Protein AF-A0A8T7EQF8-F1 (afdb_monomer)

Sequence (207 aa):
MRRWLFAAMVLCMVEAAFAADFDSPIVSARFEASTYAPLTGEPFTLTLKVELTPDTSLVEWPQIADPWGPFEVRSIEPVEQVGNSVSQSFVVVLWRPEDAVTPPTYLGYGAGGGDIRRVPVTEAYFSVPTVLEAGAEDPIPAVGFPGAIWPWPGLVLVAGICVVVLMVVVPKLRPEAELTTPPIRWMRWRARSDVSAVTTHVLYRAR

Nearest PDB structures (foldseek):
  6w5d-assembly1_H  TM=4.411E-01  e=2.441E-01  Homo sapiens
  4jpi-assembly2_A  TM=4.035E-01  e=2.576E-01  Homo sapiens
  4grw-assembly1_B  TM=3.877E-01  e=7.580E-01  Homo sapiens
  6cw3-assembly1_A  TM=3.527E-01  e=8.912E-01  Homo sapiens
  6did-assembly1_D  TM=3.891E-01  e=1.529E+00  Oryctolagus cuniculus

Radius of gyration: 40.36 Å; Cα contacts (8 Å, |Δi|>4): 248; chains: 1; bounding box: 76×105×77 Å

Secondary structure (DSSP, 8-state):
-HHHHHHHHHHHHHHHHHHTTS-S---EEEEEES-SSPPTT-EEEEEEEEEPPTT-EEEE-----SSBTTEEEEEEPPPEEETTEEEEEEEEEE-S-SEEEPPP-EEEEE-SSS-EEEEEPBP-EEE------TT---------------SHHHHHHHHHHHHHHHHHHHHHT-------PPP--------------------PPP-

Foldseek 3Di:
DVVVVVVVVVVVVVVVVVVPPPPDFPWAWEKDWPDQAAAAFGKTKIKIKTAGDPQKDFDDDWDQDPPQFQKGWPDKADWDDDPRMIMIMTIIGGNDQDWDKGPWTWTWMDRPPPDTDIDTHDIRIHGHDDDDDPPPPPPPPPPPPVPPPPPPVVVVVVVVVVVVCCVVVVVVPDDDDDDPDDDDDDDDDDDDDDDDDDDDDDDDDDD

Mean predicted aligned error: 20.22 Å

Structure (mmCIF, N/CA/C/O backbone):
data_AF-A0A8T7EQF8-F1
#
_entry.id   AF-A0A8T7EQF8-F1
#
loop_
_atom_site.group_PDB
_atom_site.id
_atom_site.type_symbol
_atom_site.label_atom_id
_atom_site.label_alt_id
_atom_site.label_comp_id
_atom_site.label_asym_id
_atom_site.label_entity_id
_atom_site.label_seq_id
_atom_site.pdbx_PDB_ins_code
_atom_site.Cartn_x
_atom_site.Cartn_y
_atom_site.Cartn_z
_atom_site.occupancy
_atom_site.B_iso_or_equiv
_atom_site.auth_seq_id
_atom_site.auth_comp_id
_atom_site.auth_asym_id
_atom_site.auth_atom_id
_atom_site.pdbx_PDB_model_num
ATOM 1 N N . MET A 1 1 ? 18.787 -49.420 -23.064 1.00 52.38 1 MET A N 1
ATOM 2 C CA . MET A 1 1 ? 19.247 -48.069 -23.470 1.00 52.38 1 MET A CA 1
ATOM 3 C C . MET A 1 1 ? 18.119 -47.036 -23.617 1.00 52.38 1 MET A C 1
ATOM 5 O O . MET A 1 1 ? 18.318 -45.908 -23.202 1.00 52.38 1 MET A O 1
ATOM 9 N N . ARG A 1 2 ? 16.909 -47.389 -24.088 1.00 50.19 2 ARG A N 1
ATOM 10 C CA . ARG A 1 2 ? 15.800 -46.433 -24.344 1.00 50.19 2 ARG A CA 1
ATOM 11 C C . ARG A 1 2 ? 15.155 -45.758 -23.113 1.00 50.19 2 ARG A C 1
ATOM 13 O O . ARG A 1 2 ? 14.462 -44.767 -23.271 1.00 50.19 2 ARG A O 1
ATOM 20 N N . ARG A 1 3 ? 15.376 -46.276 -21.897 1.00 49.16 3 ARG A N 1
ATOM 21 C CA . ARG A 1 3 ? 14.792 -45.737 -20.647 1.00 49.16 3 ARG A CA 1
ATOM 22 C C . ARG A 1 3 ? 15.533 -44.515 -20.083 1.00 49.16 3 ARG A C 1
ATOM 24 O O . ARG A 1 3 ? 14.919 -43.712 -19.400 1.00 49.16 3 ARG A O 1
ATOM 31 N N . TRP A 1 4 ? 16.813 -44.349 -20.414 1.00 53.03 4 TRP A N 1
ATOM 32 C CA . TRP A 1 4 ? 17.632 -43.236 -19.915 1.00 53.03 4 TRP A CA 1
ATOM 33 C C . TRP A 1 4 ? 17.449 -41.946 -20.726 1.00 53.03 4 TRP A C 1
ATOM 35 O O . TRP A 1 4 ? 17.547 -40.858 -20.176 1.00 53.03 4 TRP A O 1
ATOM 45 N N . LEU A 1 5 ? 17.086 -42.064 -22.009 1.00 56.84 5 LEU A N 1
ATOM 46 C CA . LEU A 1 5 ? 16.796 -40.913 -22.873 1.00 56.84 5 LEU A CA 1
ATOM 47 C C . LEU A 1 5 ? 15.506 -40.181 -22.471 1.00 56.84 5 LEU A C 1
ATOM 49 O O . LEU A 1 5 ? 15.463 -38.958 -22.514 1.00 56.84 5 LEU A O 1
ATOM 53 N N . PHE A 1 6 ? 14.480 -40.908 -22.013 1.00 55.19 6 PHE A N 1
ATOM 54 C CA . PHE A 1 6 ? 13.247 -40.286 -21.516 1.00 55.19 6 PHE A CA 1
ATOM 55 C C . PHE A 1 6 ? 13.464 -39.537 -20.197 1.00 55.19 6 PHE A C 1
ATOM 57 O O . PHE A 1 6 ? 12.915 -38.456 -20.022 1.00 55.19 6 PHE A O 1
ATOM 64 N N . ALA A 1 7 ? 14.297 -40.071 -19.298 1.00 57.72 7 ALA A N 1
ATOM 65 C CA . ALA A 1 7 ? 14.625 -39.395 -18.044 1.00 57.72 7 ALA A CA 1
ATOM 66 C C . ALA A 1 7 ? 15.385 -38.079 -18.288 1.00 57.72 7 ALA A C 1
ATOM 68 O O . ALA A 1 7 ? 15.055 -37.067 -17.680 1.00 57.72 7 ALA A O 1
ATOM 69 N N . ALA A 1 8 ? 16.337 -38.070 -19.228 1.00 59.62 8 ALA A N 1
ATOM 70 C CA . ALA A 1 8 ? 17.070 -36.860 -19.601 1.00 59.62 8 ALA A CA 1
ATOM 71 C C . ALA A 1 8 ? 16.168 -35.805 -20.268 1.00 59.62 8 ALA A C 1
ATOM 73 O O . ALA A 1 8 ? 16.283 -34.622 -19.968 1.00 59.62 8 ALA A O 1
ATOM 74 N N . MET A 1 9 ? 15.232 -36.222 -21.127 1.00 59.09 9 MET A N 1
ATOM 75 C CA . MET A 1 9 ? 14.311 -35.303 -21.807 1.00 59.09 9 MET A CA 1
ATOM 76 C C . MET A 1 9 ? 13.300 -34.660 -20.845 1.00 59.09 9 MET A C 1
ATOM 78 O O . MET A 1 9 ? 13.039 -33.464 -20.947 1.00 59.09 9 MET A O 1
ATOM 82 N N . VAL A 1 10 ? 12.767 -35.424 -19.885 1.00 59.34 10 VAL A N 1
ATOM 83 C CA . VAL A 1 10 ? 11.859 -34.886 -18.857 1.00 59.34 10 VAL A CA 1
ATOM 84 C C . VAL A 1 10 ? 12.601 -33.931 -17.920 1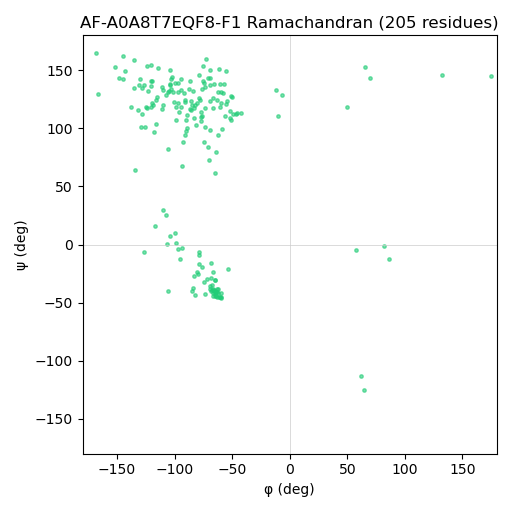.00 59.34 10 VAL A C 1
ATOM 86 O O . VAL A 1 10 ? 12.065 -32.880 -17.587 1.00 59.34 10 VAL A O 1
ATOM 89 N N . LEU A 1 11 ? 13.850 -34.239 -17.556 1.00 52.88 11 LEU A N 1
ATOM 90 C CA . LEU A 1 11 ? 14.671 -33.356 -16.723 1.00 52.88 11 LEU A CA 1
ATOM 91 C C . LEU A 1 11 ? 14.969 -32.015 -17.416 1.00 52.88 11 LEU A C 1
ATOM 93 O O . LEU A 1 11 ? 14.848 -30.964 -16.795 1.00 52.88 11 LEU A O 1
ATOM 97 N N . CYS A 1 12 ? 15.258 -32.045 -18.719 1.00 52.44 12 CYS A N 1
ATOM 98 C CA . CYS A 1 12 ? 15.518 -30.841 -19.513 1.00 52.44 12 CYS A CA 1
ATOM 99 C C . CYS A 1 12 ? 14.263 -29.959 -19.667 1.00 52.44 12 CYS A C 1
ATOM 101 O O . CYS A 1 12 ? 14.346 -28.734 -19.649 1.00 52.44 12 CYS A O 1
ATOM 103 N N . MET A 1 13 ? 13.078 -30.573 -19.770 1.00 49.19 13 MET A N 1
ATOM 104 C CA . MET A 1 13 ? 11.811 -29.841 -19.861 1.00 49.19 13 MET A CA 1
ATOM 105 C C . MET A 1 13 ? 11.414 -29.191 -18.524 1.00 49.19 13 MET A C 1
ATOM 107 O O . MET A 1 13 ? 10.792 -28.132 -18.522 1.00 49.19 13 MET A O 1
ATOM 111 N N . VAL A 1 14 ? 11.806 -29.792 -17.394 1.00 53.31 14 VAL A N 1
ATOM 112 C CA . VAL A 1 14 ? 11.597 -29.217 -16.057 1.00 53.31 14 VAL A CA 1
ATOM 113 C C . VAL A 1 14 ? 12.546 -28.038 -15.808 1.00 53.31 14 VAL A C 1
ATOM 115 O O . VAL A 1 14 ? 12.083 -27.003 -15.341 1.00 53.31 14 VAL A O 1
ATOM 118 N N . GLU A 1 15 ? 13.828 -28.121 -16.185 1.00 46.16 15 GLU A N 1
ATOM 119 C CA . GLU A 1 15 ? 14.752 -26.973 -16.084 1.00 46.16 15 GLU A CA 1
ATOM 120 C C . GLU A 1 15 ? 14.318 -25.780 -16.950 1.00 46.16 15 GLU A C 1
ATOM 122 O O . GLU A 1 15 ? 14.391 -24.637 -16.499 1.00 46.16 15 GLU A O 1
ATOM 127 N N . ALA A 1 16 ? 13.793 -26.024 -18.155 1.00 50.91 16 ALA A N 1
ATOM 128 C CA . ALA A 1 16 ? 13.294 -24.954 -19.021 1.00 50.91 16 ALA A CA 1
ATOM 129 C C . ALA A 1 16 ? 12.077 -24.214 -18.429 1.00 50.91 16 ALA A C 1
ATOM 131 O O . ALA A 1 16 ? 11.916 -23.019 -18.669 1.00 50.91 16 ALA A O 1
ATOM 132 N N . ALA A 1 17 ? 11.242 -24.894 -17.634 1.00 51.19 17 ALA A N 1
ATOM 133 C CA . ALA A 1 17 ? 10.115 -24.264 -16.945 1.00 51.19 17 ALA A CA 1
ATOM 134 C C . ALA A 1 17 ? 10.562 -23.402 -15.750 1.00 51.19 17 ALA A C 1
ATOM 136 O O . ALA A 1 17 ? 9.942 -22.379 -15.482 1.00 51.19 17 ALA A O 1
ATOM 137 N N . PHE A 1 18 ? 11.652 -23.772 -15.067 1.00 49.53 18 PHE A N 1
ATOM 138 C CA . PHE A 1 18 ? 12.219 -22.970 -13.975 1.00 49.53 18 PHE A CA 1
ATOM 139 C C . PHE A 1 18 ? 13.067 -21.787 -14.467 1.00 49.53 18 PHE A C 1
ATOM 141 O O . PHE A 1 18 ? 13.183 -20.793 -13.758 1.00 49.53 18 PHE A O 1
ATOM 148 N N . ALA A 1 19 ? 13.640 -21.854 -15.672 1.00 48.09 19 ALA A N 1
ATOM 149 C CA . ALA A 1 19 ? 14.437 -20.761 -16.236 1.00 48.09 19 ALA A CA 1
ATOM 150 C C . ALA A 1 19 ? 13.597 -19.612 -16.830 1.00 48.09 19 ALA A C 1
ATOM 152 O O . ALA A 1 19 ? 14.122 -18.522 -17.040 1.00 48.09 19 ALA A O 1
ATOM 153 N N . ALA A 1 20 ? 12.306 -19.834 -17.102 1.00 47.06 20 ALA A N 1
ATOM 154 C CA . ALA A 1 20 ? 11.455 -18.862 -17.790 1.00 47.06 20 ALA A CA 1
ATOM 155 C C . ALA A 1 20 ? 10.933 -17.711 -16.903 1.00 47.06 20 ALA A C 1
ATOM 157 O O . ALA A 1 20 ? 10.333 -16.783 -17.437 1.00 47.06 20 ALA A O 1
ATOM 158 N N . ASP A 1 21 ? 11.160 -17.745 -15.585 1.00 45.22 21 ASP A N 1
ATOM 159 C CA . ASP A 1 21 ? 10.548 -16.790 -14.641 1.00 45.22 21 ASP A CA 1
ATOM 160 C C . ASP A 1 21 ? 11.527 -15.734 -14.079 1.00 45.22 21 ASP A C 1
ATOM 162 O O . ASP A 1 21 ? 11.143 -14.868 -13.298 1.00 45.22 21 ASP A O 1
ATOM 166 N N . PHE A 1 22 ? 12.804 -15.762 -14.483 1.00 42.38 22 PHE A N 1
ATOM 167 C CA . PHE A 1 22 ? 13.846 -14.884 -13.920 1.00 42.38 22 PHE A CA 1
ATOM 168 C C . PHE A 1 22 ? 14.177 -13.632 -14.750 1.00 42.38 22 PHE A C 1
ATOM 170 O O . PHE A 1 22 ? 15.030 -12.854 -14.334 1.00 42.38 22 PHE A O 1
ATOM 177 N N . ASP A 1 23 ? 13.508 -13.403 -15.885 1.00 45.12 23 ASP A N 1
ATOM 178 C CA . ASP A 1 23 ? 13.795 -12.270 -16.791 1.00 45.12 23 ASP A CA 1
ATOM 179 C C . ASP A 1 23 ? 12.716 -11.167 -16.752 1.00 45.12 23 ASP A C 1
ATOM 181 O O . ASP A 1 23 ? 12.484 -10.411 -17.706 1.00 45.12 23 ASP A O 1
ATOM 185 N N . SER A 1 24 ? 12.006 -11.081 -15.626 1.00 51.62 24 SER A N 1
ATOM 186 C CA . SER A 1 24 ? 11.190 -9.911 -15.317 1.00 51.62 24 SER A CA 1
ATOM 187 C C . SER A 1 24 ? 12.090 -8.879 -14.638 1.00 51.62 24 SER A C 1
ATOM 189 O O . SER A 1 24 ? 12.584 -9.162 -13.545 1.00 51.62 24 SER A O 1
ATOM 191 N N . PRO A 1 25 ? 12.328 -7.694 -15.237 1.00 55.34 25 PRO A N 1
ATOM 192 C CA . PRO A 1 25 ? 13.019 -6.621 -14.532 1.00 55.34 25 PRO A CA 1
ATOM 193 C C . PRO A 1 25 ? 12.261 -6.369 -13.229 1.00 55.34 25 PRO A C 1
ATOM 195 O O . PRO A 1 25 ? 11.043 -6.173 -13.235 1.00 55.34 25 PRO A O 1
ATOM 198 N N . ILE A 1 26 ? 12.975 -6.470 -12.108 1.00 55.69 26 ILE A N 1
ATOM 199 C CA . ILE A 1 26 ? 12.415 -6.363 -10.763 1.00 55.69 26 ILE A CA 1
ATOM 200 C C . ILE A 1 26 ? 12.042 -4.891 -10.558 1.00 55.69 26 ILE A C 1
ATOM 202 O O . ILE A 1 26 ? 12.821 -4.092 -10.049 1.00 55.69 26 ILE A O 1
ATOM 206 N N . VAL A 1 27 ? 10.860 -4.512 -11.038 1.00 70.12 27 VAL A N 1
ATOM 207 C CA . VAL A 1 27 ? 10.207 -3.248 -10.709 1.00 70.12 27 VAL A CA 1
ATOM 208 C C . VAL A 1 27 ? 9.350 -3.539 -9.487 1.00 70.12 27 VAL A C 1
ATOM 210 O O . VAL A 1 27 ? 8.268 -4.113 -9.607 1.00 70.12 27 VAL A O 1
ATOM 213 N N . SER A 1 28 ? 9.848 -3.218 -8.293 1.00 77.38 28 SER A N 1
ATOM 214 C CA . SER A 1 28 ? 9.059 -3.397 -7.074 1.00 77.38 28 SER A CA 1
ATOM 215 C C . SER A 1 28 ? 8.204 -2.159 -6.842 1.00 77.38 28 SER A C 1
ATOM 217 O O . SER A 1 28 ? 8.732 -1.068 -6.622 1.00 77.38 28 SER A O 1
ATOM 219 N N . ALA A 1 29 ? 6.887 -2.338 -6.874 1.00 84.19 29 ALA A N 1
ATOM 220 C CA . ALA A 1 29 ? 5.920 -1.302 -6.552 1.00 84.19 29 ALA A CA 1
ATOM 221 C C . ALA A 1 29 ? 5.109 -1.702 -5.320 1.00 84.19 29 ALA A C 1
ATOM 223 O O . ALA A 1 29 ? 4.490 -2.774 -5.283 1.00 84.19 29 ALA A O 1
ATOM 224 N N . ARG A 1 30 ? 5.107 -0.837 -4.307 1.00 85.00 30 ARG A N 1
ATOM 225 C CA . ARG A 1 30 ? 4.393 -1.068 -3.048 1.00 85.00 30 ARG A CA 1
ATOM 226 C C . ARG A 1 30 ? 3.794 0.218 -2.507 1.00 85.00 30 ARG A C 1
ATOM 228 O O . ARG A 1 30 ? 4.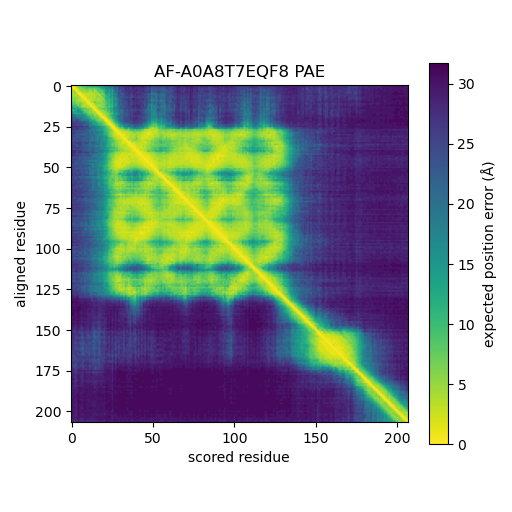363 1.296 -2.674 1.00 85.00 30 ARG A O 1
ATOM 235 N N . PHE A 1 31 ? 2.675 0.079 -1.811 1.00 85.81 31 PHE A N 1
ATOM 236 C CA . PHE A 1 31 ? 2.122 1.147 -0.996 1.00 85.81 31 PHE A CA 1
ATOM 237 C C . PHE A 1 31 ? 2.734 1.108 0.407 1.00 85.81 31 PHE A C 1
ATOM 239 O O . PHE A 1 31 ? 2.834 0.052 1.028 1.00 85.81 31 PHE A O 1
ATOM 246 N N . GLU A 1 32 ? 3.148 2.265 0.902 1.00 86.38 32 GLU A N 1
ATOM 247 C CA . GLU A 1 32 ? 3.644 2.474 2.257 1.00 86.38 32 GLU A CA 1
ATOM 248 C C . GLU A 1 32 ? 2.741 3.494 2.936 1.00 86.38 32 GLU A C 1
ATOM 250 O O . GLU A 1 32 ? 2.573 4.599 2.434 1.00 86.38 32 GLU A O 1
ATOM 255 N N . ALA A 1 33 ? 2.131 3.130 4.057 1.00 88.00 33 ALA A N 1
ATOM 256 C CA . ALA A 1 33 ? 1.248 4.030 4.784 1.00 88.00 33 ALA A CA 1
ATOM 257 C C . ALA A 1 33 ? 1.919 4.590 6.038 1.00 88.00 33 ALA A C 1
ATOM 259 O O . ALA A 1 33 ? 2.728 3.912 6.674 1.00 88.00 33 ALA A O 1
ATOM 260 N N . SER A 1 34 ? 1.530 5.802 6.436 1.00 84.94 34 SER A N 1
ATOM 261 C CA . SER A 1 34 ? 1.928 6.383 7.722 1.00 84.94 34 SER A CA 1
ATOM 262 C C . SER A 1 34 ? 1.360 5.595 8.906 1.00 84.94 34 SER A C 1
ATOM 264 O O . SER A 1 34 ? 1.988 5.530 9.959 1.00 84.94 34 SER A O 1
ATOM 266 N N . THR A 1 35 ? 0.187 4.976 8.734 1.00 83.06 35 THR A N 1
ATOM 267 C CA . THR A 1 35 ? -0.408 4.029 9.683 1.00 83.06 35 THR A CA 1
ATOM 268 C C . THR A 1 35 ? -1.227 2.968 8.943 1.00 83.06 35 THR A C 1
ATOM 270 O O . THR A 1 35 ? -1.889 3.275 7.955 1.00 83.06 35 THR A O 1
ATOM 273 N N . TYR A 1 36 ? -1.197 1.724 9.427 1.00 83.75 36 TYR A N 1
ATOM 274 C CA . TYR A 1 36 ? -2.005 0.610 8.898 1.00 83.75 36 TYR A CA 1
ATOM 275 C C . TYR A 1 36 ? -3.298 0.381 9.701 1.00 83.75 36 TYR A C 1
ATOM 277 O O . TYR A 1 36 ? -4.119 -0.458 9.334 1.00 83.75 36 TYR A O 1
ATOM 285 N N . ALA A 1 37 ? -3.486 1.133 10.790 1.00 84.88 37 ALA A N 1
ATOM 286 C CA . ALA A 1 37 ? -4.679 1.089 11.630 1.00 84.88 37 ALA A CA 1
ATOM 287 C C . ALA A 1 37 ? -5.178 2.510 11.961 1.00 84.88 37 ALA A C 1
ATOM 289 O O . ALA A 1 37 ? -5.106 2.927 13.119 1.00 84.88 37 ALA A O 1
ATOM 290 N N . PRO A 1 38 ? -5.604 3.296 10.952 1.00 85.12 38 PRO A N 1
ATOM 291 C CA . PRO A 1 38 ? -6.147 4.632 11.181 1.00 85.12 38 PRO A CA 1
ATOM 292 C C . PRO A 1 38 ? -7.502 4.547 11.888 1.00 85.12 38 PRO A C 1
ATOM 294 O O . PRO A 1 38 ? -8.249 3.586 11.686 1.00 85.12 38 PRO A O 1
ATOM 297 N N . LEU A 1 39 ? -7.850 5.556 12.687 1.00 85.00 39 LEU A N 1
ATOM 298 C CA . LEU A 1 39 ? -9.197 5.656 13.244 1.00 85.00 39 LEU A CA 1
ATOM 299 C C . LEU A 1 39 ? -10.209 6.059 12.162 1.00 85.00 39 LEU A C 1
ATOM 301 O O . LEU A 1 39 ? -9.871 6.634 11.126 1.00 85.00 39 LEU A O 1
ATOM 305 N N . THR A 1 40 ? -11.488 5.778 12.410 1.00 86.06 40 THR A N 1
ATOM 306 C CA . THR A 1 40 ? -12.562 6.188 11.497 1.00 86.06 40 THR A CA 1
ATOM 307 C C . THR A 1 40 ? -12.589 7.713 11.341 1.00 86.06 40 THR A C 1
ATOM 309 O O . THR A 1 40 ? -12.752 8.438 12.321 1.00 86.06 40 THR A O 1
ATOM 312 N N . GLY A 1 41 ? -12.455 8.200 10.107 1.00 84.69 41 GLY A N 1
ATOM 313 C CA . GLY A 1 41 ? -12.410 9.627 9.778 1.00 84.69 41 GLY A CA 1
ATOM 314 C C . GLY A 1 41 ? -11.040 10.288 9.974 1.00 84.69 41 GLY A C 1
ATOM 315 O O . GLY A 1 41 ? -10.900 11.474 9.674 1.00 84.69 41 GLY A O 1
ATOM 316 N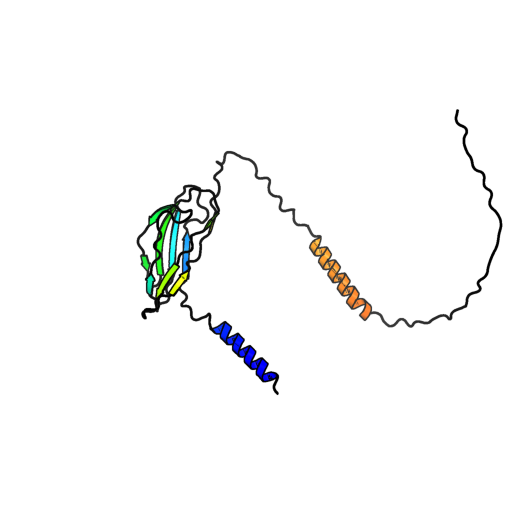 N . GLU A 1 42 ? -10.027 9.554 10.440 1.00 88.25 42 GLU A N 1
ATOM 317 C CA . GLU A 1 42 ? -8.669 10.075 10.589 1.00 88.25 42 GLU A CA 1
ATOM 318 C C . GLU A 1 42 ? -7.946 10.096 9.230 1.00 88.25 42 GLU A C 1
ATOM 320 O O . GLU A 1 42 ? -7.890 9.068 8.546 1.00 88.25 42 GLU A O 1
ATOM 325 N N . PRO A 1 43 ? -7.394 11.248 8.806 1.00 90.62 43 PRO A N 1
ATOM 326 C CA . PRO A 1 43 ? -6.590 11.315 7.598 1.00 90.62 43 PRO A CA 1
ATOM 327 C C . PRO A 1 43 ? -5.222 10.673 7.822 1.00 90.62 43 PRO A C 1
ATOM 329 O O . PRO A 1 43 ? -4.541 10.954 8.807 1.00 90.62 43 PRO A O 1
ATOM 332 N N . PHE A 1 44 ? -4.788 9.866 6.861 1.00 90.69 44 PHE A N 1
ATOM 333 C CA . PHE A 1 44 ? -3.458 9.268 6.858 1.00 90.69 44 PHE A CA 1
ATOM 334 C C . PHE A 1 44 ? -2.817 9.369 5.475 1.00 90.69 44 PHE A C 1
ATOM 336 O O . PHE A 1 44 ? -3.495 9.549 4.459 1.00 90.69 44 PHE A O 1
ATOM 343 N N . THR A 1 45 ? -1.490 9.275 5.445 1.00 91.69 45 THR A N 1
ATOM 344 C CA . THR A 1 45 ? -0.714 9.393 4.211 1.00 91.69 45 THR A CA 1
ATOM 345 C C . THR A 1 45 ? -0.398 8.011 3.672 1.00 91.69 45 THR A C 1
ATOM 347 O O . THR A 1 45 ? 0.097 7.148 4.397 1.00 91.69 45 THR A O 1
ATOM 350 N N . LEU A 1 46 ? -0.648 7.817 2.386 1.00 90.50 46 LEU A N 1
ATOM 351 C CA . LEU A 1 46 ? -0.335 6.613 1.639 1.00 90.50 46 LEU A CA 1
ATOM 352 C C . LEU A 1 46 ? 0.645 6.991 0.529 1.00 90.50 46 LEU A C 1
ATOM 354 O O . LEU A 1 46 ? 0.347 7.834 -0.306 1.00 90.50 46 LEU A O 1
ATOM 358 N N . THR A 1 47 ? 1.832 6.405 0.533 1.00 91.12 47 THR A N 1
ATOM 359 C CA . THR A 1 47 ? 2.901 6.676 -0.426 1.00 91.12 47 THR A CA 1
ATOM 360 C C . THR A 1 47 ? 3.089 5.465 -1.327 1.00 91.12 47 THR A C 1
ATOM 362 O O . THR A 1 47 ? 3.483 4.393 -0.874 1.00 91.12 47 THR A O 1
ATOM 365 N N . LEU A 1 48 ? 2.836 5.624 -2.622 1.00 89.50 48 LEU A N 1
ATOM 366 C CA . LEU A 1 48 ? 3.227 4.643 -3.629 1.00 89.50 48 LEU A CA 1
ATOM 367 C C . LEU A 1 48 ? 4.722 4.799 -3.885 1.00 89.50 48 LEU A C 1
ATOM 369 O O . LEU A 1 48 ? 5.128 5.837 -4.396 1.00 89.50 48 LEU A O 1
ATOM 373 N N . LYS A 1 49 ? 5.528 3.793 -3.539 1.00 88.06 49 LYS A N 1
ATOM 374 C CA . LYS A 1 49 ? 6.961 3.742 -3.853 1.00 88.06 49 LYS A CA 1
ATOM 375 C C . LYS A 1 49 ? 7.213 2.714 -4.947 1.00 88.06 49 LYS A C 1
ATOM 377 O O . LYS A 1 49 ? 6.790 1.561 -4.833 1.00 88.06 49 LYS A O 1
ATOM 382 N N . VAL A 1 50 ? 7.919 3.141 -5.984 1.00 87.25 50 VAL A N 1
ATOM 383 C CA . VAL A 1 50 ? 8.299 2.325 -7.136 1.00 87.25 50 VAL A CA 1
ATOM 384 C C . VAL A 1 50 ? 9.809 2.386 -7.293 1.00 87.25 50 VAL A C 1
ATOM 386 O O . VAL A 1 50 ? 10.367 3.455 -7.523 1.00 87.25 50 VAL A O 1
ATOM 389 N N . GLU A 1 51 ? 10.468 1.239 -7.186 1.00 85.75 51 GLU A N 1
ATOM 390 C CA . GLU A 1 51 ? 11.904 1.117 -7.441 1.00 85.75 51 GLU A CA 1
ATOM 391 C C . GLU A 1 51 ? 12.110 0.581 -8.861 1.00 85.75 51 GLU A C 1
ATOM 393 O O . GLU A 1 51 ? 11.638 -0.506 -9.205 1.00 85.75 51 GLU A O 1
ATOM 398 N N . LEU A 1 52 ? 12.775 1.374 -9.704 1.00 83.19 52 LEU A N 1
ATOM 399 C CA . LEU A 1 52 ? 13.049 1.060 -11.105 1.00 83.19 52 LEU A CA 1
ATOM 400 C C . LEU A 1 52 ? 14.455 0.468 -11.264 1.00 83.19 52 LEU A C 1
ATOM 402 O O . LEU A 1 52 ? 15.440 0.961 -10.708 1.00 83.19 52 LEU A O 1
ATOM 406 N N . THR A 1 53 ? 14.577 -0.549 -12.114 1.00 79.56 53 THR A N 1
ATOM 407 C CA . THR A 1 53 ? 15.887 -1.032 -12.574 1.00 79.56 53 THR A CA 1
ATOM 408 C C . THR A 1 53 ? 16.502 0.018 -13.522 1.00 79.56 53 THR A C 1
ATOM 410 O O . THR A 1 53 ? 15.751 0.644 -14.275 1.00 79.56 53 THR A O 1
ATOM 413 N N . PRO A 1 54 ? 17.832 0.248 -13.513 1.00 74.44 54 PRO A N 1
ATOM 414 C CA . PRO A 1 54 ? 18.499 1.291 -14.311 1.00 74.44 54 PRO A CA 1
ATOM 415 C C . PRO A 1 54 ? 18.218 1.280 -15.821 1.00 74.44 54 PRO A C 1
ATOM 417 O O . PRO A 1 54 ? 18.343 2.325 -16.452 1.00 74.44 54 PRO A O 1
ATOM 420 N N . ASP A 1 55 ? 17.776 0.154 -16.382 1.00 71.88 55 ASP A N 1
ATOM 421 C CA . ASP A 1 55 ? 17.482 0.005 -17.815 1.00 71.88 55 ASP A CA 1
ATOM 422 C C . ASP A 1 55 ? 15.981 0.129 -18.155 1.00 71.88 55 ASP A C 1
ATOM 424 O O . ASP A 1 55 ? 15.554 -0.158 -19.275 1.00 71.88 55 ASP A O 1
ATOM 428 N N . THR A 1 56 ? 15.160 0.556 -17.191 1.00 72.75 56 THR A N 1
ATOM 429 C CA . THR A 1 56 ? 13.701 0.688 -17.337 1.00 72.75 56 THR A CA 1
ATOM 430 C C . THR A 1 56 ? 13.234 2.101 -17.039 1.00 72.75 56 THR A C 1
ATOM 432 O O . THR A 1 56 ? 13.570 2.675 -16.005 1.00 72.75 56 THR A O 1
ATOM 435 N N . SER A 1 57 ? 12.395 2.639 -17.922 1.00 75.44 57 SER A N 1
ATOM 436 C CA . SER A 1 57 ? 11.671 3.879 -17.678 1.00 75.44 57 SER A CA 1
ATOM 437 C C . SER A 1 57 ? 10.223 3.590 -17.302 1.00 75.44 57 SER A C 1
ATOM 439 O O . SER A 1 57 ? 9.575 2.667 -17.808 1.00 75.44 57 SER A O 1
ATOM 441 N N . LEU A 1 58 ? 9.707 4.410 -16.395 1.00 79.88 58 LEU A N 1
ATOM 442 C CA . LEU A 1 58 ? 8.283 4.485 -16.129 1.00 79.88 58 LEU A CA 1
ATOM 443 C C . LEU A 1 58 ? 7.599 5.122 -17.347 1.00 79.88 58 LEU A C 1
ATOM 445 O O . LEU A 1 58 ? 7.960 6.225 -17.755 1.00 79.88 58 LEU A O 1
ATOM 449 N N . VAL A 1 59 ? 6.627 4.420 -17.925 1.00 80.75 59 VAL A N 1
ATOM 450 C CA . VAL A 1 59 ? 5.879 4.884 -19.104 1.00 80.75 59 VAL A CA 1
ATOM 451 C C . VAL A 1 59 ? 4.474 5.326 -18.709 1.00 80.75 59 VAL A C 1
ATOM 453 O O . VAL A 1 59 ? 3.979 6.332 -19.209 1.00 80.75 59 VAL A O 1
ATOM 456 N N . GLU A 1 60 ? 3.836 4.594 -17.796 1.00 83.00 60 GLU A N 1
ATOM 457 C CA . GLU A 1 60 ? 2.457 4.830 -17.377 1.00 83.00 60 GLU A CA 1
ATOM 458 C C . GLU A 1 60 ? 2.381 4.838 -15.848 1.00 83.00 60 GLU A C 1
ATOM 460 O O . GLU A 1 60 ? 2.640 3.827 -15.189 1.00 83.00 60 GLU A O 1
ATOM 465 N N . TRP A 1 61 ? 2.016 5.995 -15.293 1.00 85.50 61 TRP A N 1
ATOM 466 C CA . TRP A 1 61 ? 1.748 6.151 -13.868 1.00 85.50 61 TRP A CA 1
ATOM 467 C C . TRP A 1 61 ? 0.248 5.995 -13.582 1.00 85.50 61 TRP A C 1
ATOM 469 O O . TRP A 1 61 ? -0.562 6.617 -14.284 1.00 85.50 61 TRP A O 1
ATOM 479 N N . PRO A 1 62 ? -0.148 5.210 -12.562 1.00 85.06 62 PRO A N 1
ATOM 480 C CA . PRO A 1 62 ? -1.544 4.969 -12.249 1.00 85.06 62 PRO A CA 1
ATOM 481 C C . PRO A 1 62 ? -2.247 6.268 -11.867 1.00 85.06 62 PRO A C 1
ATOM 483 O O . PRO A 1 62 ? -1.778 7.037 -11.030 1.00 85.06 62 PRO A O 1
ATOM 486 N N . GLN A 1 63 ? -3.405 6.500 -12.477 1.00 83.12 63 GLN A N 1
ATOM 487 C CA . GLN A 1 63 ? -4.268 7.623 -12.135 1.00 83.12 63 GLN A CA 1
ATOM 488 C C . GLN A 1 63 ? -5.223 7.185 -11.023 1.00 83.12 63 GLN A C 1
ATOM 490 O O . GLN A 1 63 ? -6.206 6.490 -11.279 1.00 83.12 63 GLN A O 1
ATOM 495 N N . ILE A 1 64 ? -4.911 7.560 -9.783 1.00 83.25 64 ILE A N 1
ATOM 496 C CA . ILE A 1 64 ? -5.789 7.330 -8.631 1.00 83.25 64 ILE A CA 1
ATOM 497 C C . ILE A 1 64 ? -6.799 8.481 -8.566 1.00 83.25 64 ILE A C 1
ATOM 499 O O . ILE A 1 64 ? -6.409 9.643 -8.467 1.00 83.25 64 ILE A O 1
ATOM 503 N N . ALA A 1 65 ? -8.090 8.158 -8.650 1.00 83.12 65 ALA A N 1
ATOM 504 C CA . ALA A 1 65 ? -9.188 9.123 -8.619 1.00 83.12 65 ALA A CA 1
ATOM 505 C C . ALA A 1 65 ? -10.052 8.938 -7.365 1.00 83.12 65 ALA A C 1
ATOM 507 O O . ALA A 1 65 ? -10.164 7.828 -6.851 1.00 83.12 65 ALA A O 1
ATOM 508 N N . ASP A 1 66 ? -10.681 10.022 -6.906 1.00 84.75 66 ASP A N 1
ATOM 509 C CA . ASP A 1 66 ? -11.657 9.994 -5.814 1.00 84.75 66 ASP A CA 1
ATOM 510 C C . ASP A 1 66 ? -13.062 9.620 -6.338 1.00 84.75 66 ASP A C 1
ATOM 512 O O . ASP A 1 66 ? -13.509 10.214 -7.328 1.00 84.75 66 ASP A O 1
ATOM 516 N N . PRO A 1 67 ? -13.788 8.675 -5.709 1.00 86.56 67 PRO A N 1
ATOM 517 C CA . PRO A 1 67 ? -13.365 7.789 -4.621 1.00 86.56 67 PRO A CA 1
ATOM 518 C C . PRO A 1 67 ? -12.519 6.609 -5.118 1.00 86.56 67 PRO A C 1
ATOM 520 O O . PRO A 1 67 ? -12.782 6.032 -6.178 1.00 86.56 67 PRO A O 1
ATOM 523 N N . TRP A 1 68 ? -11.549 6.184 -4.309 1.00 87.94 68 TRP A N 1
ATOM 524 C CA . TRP A 1 68 ? -10.676 5.055 -4.623 1.00 87.94 68 TRP A CA 1
ATOM 525 C C . TRP A 1 68 ? -11.060 3.835 -3.783 1.00 87.94 68 TRP A C 1
ATOM 527 O O . TRP A 1 68 ? -10.479 3.558 -2.738 1.00 87.94 68 TRP A O 1
ATOM 537 N N . GLY A 1 69 ? -12.080 3.092 -4.219 1.00 86.38 69 GLY A N 1
ATOM 538 C CA . GLY A 1 69 ? -12.614 1.967 -3.442 1.00 86.38 69 GLY A CA 1
ATOM 539 C C . GLY A 1 69 ? -13.235 2.447 -2.116 1.00 86.38 69 GLY A C 1
ATOM 540 O O . GLY A 1 69 ? -14.120 3.301 -2.168 1.00 86.38 69 GLY A O 1
ATOM 541 N N . PRO A 1 70 ? -12.820 1.921 -0.944 1.00 85.12 70 PRO A N 1
ATOM 542 C CA . PRO A 1 70 ? -13.289 2.408 0.359 1.00 85.12 70 PRO A CA 1
ATOM 543 C C . PRO A 1 70 ? -12.590 3.703 0.818 1.00 85.12 70 PRO A C 1
ATOM 545 O O . PRO A 1 70 ? -13.003 4.297 1.815 1.00 85.12 70 PRO A O 1
ATOM 548 N N . PHE A 1 71 ? -11.542 4.146 0.114 1.00 89.12 71 PHE A N 1
ATOM 549 C CA . PHE A 1 71 ? -10.745 5.315 0.475 1.00 89.12 71 PHE A CA 1
ATOM 550 C C . PHE A 1 71 ? -11.292 6.583 -0.198 1.00 89.12 71 PHE A C 1
ATOM 552 O O . PHE A 1 71 ? -11.475 6.617 -1.417 1.00 89.12 71 PHE A O 1
ATOM 559 N N . GLU A 1 72 ? -11.497 7.645 0.583 1.00 90.75 72 GLU A N 1
ATOM 560 C CA . GLU A 1 72 ? -11.729 8.997 0.055 1.00 90.75 72 GLU A CA 1
ATOM 561 C C . GLU A 1 72 ? -10.384 9.721 -0.070 1.00 90.75 72 GLU A C 1
ATOM 563 O O . GLU A 1 72 ? -9.659 9.862 0.921 1.00 90.75 72 GLU A O 1
ATOM 568 N N . VAL A 1 73 ? -10.040 10.177 -1.274 1.00 90.38 73 VAL A N 1
ATOM 569 C CA . VAL A 1 73 ? -8.769 10.858 -1.553 1.00 90.38 73 VAL A CA 1
ATOM 570 C C . VAL A 1 73 ? -8.949 12.357 -1.325 1.00 90.38 73 VAL A C 1
ATOM 572 O O . VAL A 1 73 ? -9.640 13.043 -2.074 1.00 90.38 73 VAL A O 1
ATOM 575 N N . ARG A 1 74 ? -8.305 12.889 -0.283 1.00 89.31 74 ARG A N 1
ATOM 576 C CA . ARG A 1 74 ? -8.366 14.312 0.091 1.00 89.31 74 ARG A CA 1
ATOM 577 C C . ARG A 1 74 ? -7.403 15.169 -0.712 1.00 89.31 74 ARG A C 1
ATOM 579 O O . ARG A 1 74 ? -7.754 16.275 -1.118 1.00 89.31 74 ARG A O 1
ATOM 586 N N . SER A 1 75 ? -6.181 14.684 -0.895 1.00 88.69 75 SER A N 1
ATOM 587 C CA . SER A 1 75 ? -5.153 15.383 -1.658 1.00 88.69 75 SER A CA 1
ATOM 588 C C . SER A 1 75 ? -4.177 14.405 -2.292 1.00 88.69 75 SER A C 1
ATOM 590 O O . SER A 1 75 ? -3.963 13.293 -1.805 1.00 88.69 75 SER A O 1
ATOM 592 N N . ILE A 1 76 ? -3.592 14.845 -3.402 1.00 90.69 76 ILE A N 1
ATOM 593 C CA . ILE A 1 76 ? -2.602 14.105 -4.174 1.00 90.69 76 ILE A CA 1
ATOM 594 C C . ILE A 1 76 ? -1.369 14.995 -4.276 1.00 90.69 76 ILE A C 1
ATOM 596 O O . ILE A 1 76 ? -1.444 16.094 -4.828 1.00 90.69 76 ILE A O 1
ATOM 600 N N . GLU A 1 77 ? -0.253 14.531 -3.727 1.00 90.56 77 GLU A N 1
ATOM 601 C CA . GLU A 1 77 ? 1.035 15.207 -3.855 1.00 90.56 77 GLU A CA 1
ATOM 602 C C . GLU A 1 77 ? 1.611 14.983 -5.267 1.00 90.56 77 GLU A C 1
ATOM 604 O O . GLU A 1 77 ? 1.290 13.985 -5.933 1.00 90.56 77 GLU A O 1
ATOM 609 N N . PRO A 1 78 ? 2.460 15.897 -5.767 1.00 87.81 78 PRO A N 1
ATOM 610 C CA . PRO A 1 78 ? 3.155 15.691 -7.029 1.00 87.81 78 PRO A CA 1
ATOM 611 C C . PRO A 1 78 ? 4.068 14.461 -6.956 1.00 87.81 78 PRO A C 1
ATOM 613 O O . PRO A 1 78 ? 4.575 14.092 -5.899 1.00 87.81 78 PRO A O 1
ATOM 616 N N . VAL A 1 79 ? 4.280 13.826 -8.108 1.00 89.25 79 VAL A N 1
ATOM 617 C CA . VAL A 1 79 ? 5.212 12.701 -8.224 1.00 89.25 79 VAL A CA 1
ATOM 618 C C . VAL A 1 79 ? 6.635 13.209 -7.998 1.00 89.25 79 VAL A C 1
ATOM 620 O O . VAL A 1 79 ? 7.092 14.127 -8.682 1.00 89.25 79 VAL A O 1
ATOM 623 N N . GLU A 1 80 ? 7.337 12.589 -7.058 1.00 87.38 80 GLU A N 1
ATOM 624 C CA . GLU A 1 80 ? 8.739 12.847 -6.763 1.00 87.38 80 GLU A CA 1
ATOM 625 C C . GLU A 1 80 ? 9.595 11.705 -7.319 1.00 87.38 80 GLU A C 1
ATOM 627 O O . GLU A 1 80 ? 9.296 10.530 -7.109 1.00 87.38 80 GLU A O 1
ATOM 632 N N . GLN A 1 81 ? 10.668 12.041 -8.033 1.00 86.94 81 GLN A N 1
ATOM 633 C CA . GLN A 1 81 ? 11.626 11.063 -8.539 1.00 86.94 81 GLN A CA 1
ATOM 634 C C . GLN A 1 81 ? 13.013 11.358 -7.973 1.00 86.94 81 GLN A C 1
ATOM 636 O O . GLN A 1 81 ? 13.603 12.403 -8.252 1.00 86.94 81 GLN A O 1
ATOM 641 N N . VAL A 1 82 ? 13.554 10.401 -7.223 1.00 86.00 82 VAL A N 1
ATOM 642 C CA . VAL A 1 82 ? 14.898 10.463 -6.645 1.00 86.00 82 VAL A CA 1
ATOM 643 C C . VAL A 1 82 ? 15.724 9.323 -7.232 1.00 86.00 82 VAL A C 1
ATOM 645 O O . VAL A 1 82 ? 15.654 8.172 -6.797 1.00 86.00 82 VAL A O 1
ATOM 648 N N . GLY A 1 83 ? 16.500 9.647 -8.270 1.00 85.50 83 GLY A N 1
ATOM 649 C CA . GLY A 1 83 ? 17.279 8.668 -9.029 1.00 85.50 83 GLY A CA 1
ATOM 650 C C . GLY A 1 83 ? 16.378 7.630 -9.700 1.00 85.50 83 GLY A C 1
ATOM 651 O O . GLY A 1 83 ? 15.602 7.959 -10.599 1.00 85.50 83 GLY A O 1
ATOM 652 N N . ASN A 1 84 ? 16.487 6.386 -9.235 1.00 84.31 84 ASN A N 1
ATOM 653 C CA . ASN A 1 84 ? 15.736 5.228 -9.720 1.00 84.31 84 ASN A CA 1
ATOM 654 C C . ASN A 1 84 ? 14.445 4.960 -8.930 1.00 84.31 84 ASN A C 1
ATOM 656 O O . ASN A 1 84 ? 13.718 4.024 -9.251 1.00 84.31 84 ASN A O 1
ATOM 660 N N . SER A 1 85 ? 14.169 5.738 -7.884 1.00 85.12 85 SER A N 1
ATOM 661 C CA . SER A 1 85 ? 12.952 5.605 -7.089 1.00 85.12 85 SER A CA 1
ATOM 662 C C . SER A 1 85 ? 11.951 6.681 -7.489 1.00 85.12 85 SER A C 1
ATOM 664 O O . SER A 1 85 ? 12.307 7.858 -7.576 1.00 85.12 85 SER A O 1
ATOM 666 N N . VAL A 1 86 ? 10.709 6.279 -7.741 1.00 88.06 86 VAL A N 1
ATOM 667 C CA . VAL A 1 86 ? 9.583 7.179 -8.001 1.00 88.06 86 VAL A CA 1
ATOM 668 C C . VAL A 1 86 ? 8.574 7.006 -6.878 1.00 88.06 86 VAL A C 1
ATOM 670 O O . VAL A 1 86 ? 8.148 5.886 -6.585 1.00 88.06 86 VAL A O 1
ATOM 673 N N . SER A 1 87 ? 8.181 8.107 -6.250 1.00 90.81 87 SER A N 1
ATOM 674 C CA . SER A 1 87 ? 7.210 8.113 -5.166 1.00 90.81 87 SER A CA 1
ATOM 675 C C . SER A 1 87 ? 6.099 9.129 -5.378 1.00 90.81 87 SER A C 1
ATOM 677 O O . SER A 1 87 ? 6.348 10.243 -5.827 1.00 90.81 87 SER A O 1
ATOM 679 N N . GLN A 1 88 ? 4.875 8.770 -5.000 1.00 92.88 88 GLN A N 1
ATOM 680 C CA . GLN A 1 88 ? 3.765 9.718 -4.901 1.00 92.88 88 GLN A CA 1
ATOM 681 C C . GLN A 1 88 ? 2.998 9.492 -3.608 1.00 92.88 88 GLN A C 1
ATOM 683 O O . GLN A 1 88 ? 2.685 8.352 -3.269 1.00 92.88 88 GLN A O 1
ATOM 688 N N . SER A 1 89 ? 2.686 10.580 -2.909 1.00 91.38 89 SER A N 1
ATOM 689 C CA . SER A 1 89 ? 1.927 10.548 -1.662 1.00 91.38 89 SER A CA 1
ATOM 690 C C . SER A 1 89 ? 0.482 10.988 -1.882 1.00 91.38 89 SER A C 1
ATOM 692 O O . SER A 1 89 ? 0.200 11.914 -2.639 1.00 91.38 89 SER A O 1
ATOM 694 N N . PHE A 1 90 ? -0.432 10.331 -1.185 1.00 92.12 90 PHE A N 1
ATOM 695 C CA . PHE A 1 90 ? -1.864 10.585 -1.203 1.00 92.12 90 PHE A CA 1
ATOM 696 C C . PHE A 1 90 ? -2.333 10.745 0.240 1.00 92.12 90 PHE A C 1
ATOM 698 O O . PHE A 1 90 ? -1.964 9.941 1.096 1.00 92.12 90 PHE A O 1
ATOM 705 N N . VAL A 1 91 ? -3.151 11.757 0.521 1.00 92.06 91 VAL A N 1
ATOM 706 C CA . VAL A 1 91 ? -3.848 11.858 1.808 1.00 92.06 91 VAL A CA 1
ATOM 707 C C . VAL A 1 91 ? -5.222 11.243 1.632 1.00 92.06 91 VAL A C 1
ATOM 709 O O . VAL A 1 91 ? -6.017 11.713 0.816 1.00 92.06 91 VAL A O 1
ATOM 712 N N . VAL A 1 92 ? -5.493 10.189 2.391 1.00 92.25 92 VAL A N 1
ATOM 713 C CA . VAL A 1 92 ? -6.721 9.400 2.290 1.00 92.25 92 VAL A CA 1
ATOM 714 C C . VAL A 1 92 ? -7.440 9.326 3.633 1.00 92.25 92 VAL A C 1
ATOM 716 O O . VAL A 1 92 ? -6.825 9.462 4.691 1.00 92.25 92 VAL A O 1
ATOM 719 N N . VAL A 1 93 ? -8.758 9.136 3.586 1.00 90.69 93 VAL A N 1
ATOM 720 C CA . VAL A 1 93 ? -9.622 8.991 4.765 1.00 90.69 93 VAL A CA 1
ATOM 721 C C . VAL A 1 93 ? -10.511 7.761 4.599 1.00 90.69 93 VAL A C 1
ATOM 723 O O . VAL A 1 93 ? -11.082 7.538 3.531 1.00 90.69 93 VAL A O 1
ATOM 726 N N . LEU A 1 94 ? -10.654 6.982 5.674 1.00 89.94 94 LEU A N 1
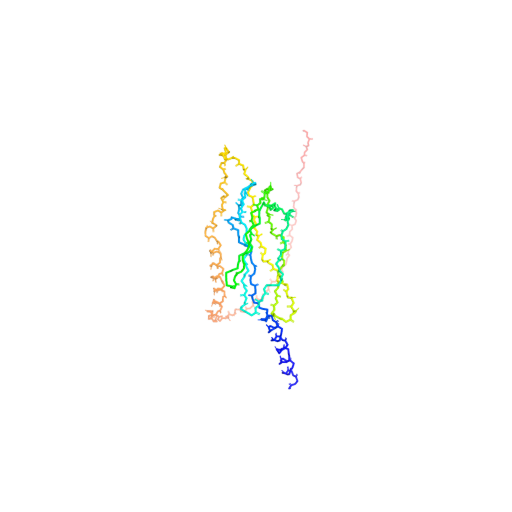ATOM 727 C CA . LEU A 1 94 ? -11.578 5.849 5.769 1.00 89.94 94 LEU A CA 1
ATOM 728 C C . LEU A 1 94 ? -12.719 6.191 6.730 1.00 89.94 94 LEU A C 1
ATOM 730 O O . LEU A 1 94 ? -12.493 6.457 7.907 1.00 89.94 94 LEU A O 1
ATOM 734 N N . TRP A 1 95 ? -13.957 6.167 6.238 1.00 87.00 95 TRP A N 1
ATOM 735 C CA . TRP A 1 95 ? -15.148 6.507 7.033 1.00 87.00 95 TRP A CA 1
ATOM 736 C C . TRP A 1 95 ? -15.866 5.315 7.643 1.00 87.00 95 TRP A C 1
ATOM 738 O O . TRP A 1 95 ? -16.756 5.495 8.475 1.00 87.00 95 TRP A O 1
ATOM 748 N N . ARG A 1 96 ? -15.532 4.103 7.205 1.00 85.44 96 ARG A N 1
ATOM 749 C CA . ARG A 1 96 ? -16.159 2.880 7.694 1.00 85.44 96 ARG A CA 1
ATOM 750 C C . ARG A 1 96 ? -15.155 2.103 8.536 1.00 85.44 96 ARG A C 1
ATOM 752 O O . ARG A 1 96 ? -14.018 1.942 8.096 1.00 85.44 96 ARG A O 1
ATOM 759 N N . PRO A 1 97 ? -15.557 1.628 9.724 1.00 81.94 97 PRO A N 1
ATOM 760 C CA . PRO A 1 97 ? -14.759 0.687 10.487 1.00 81.94 97 PRO A CA 1
ATOM 761 C C . PRO A 1 97 ? -14.865 -0.688 9.822 1.00 81.94 97 PRO A C 1
ATOM 763 O O . PRO A 1 97 ? -15.779 -1.466 10.099 1.00 81.94 97 PRO A O 1
ATOM 766 N N . GLU A 1 98 ? -13.973 -0.937 8.872 1.00 83.19 98 GLU A N 1
ATOM 767 C CA . GLU A 1 98 ? -13.860 -2.185 8.128 1.00 83.19 98 GLU A CA 1
ATOM 768 C C . GLU A 1 98 ? -12.390 -2.491 7.824 1.00 83.19 98 GLU A C 1
ATOM 770 O O . GLU A 1 98 ? -11.526 -1.610 7.883 1.00 83.19 98 GLU A O 1
ATOM 775 N N . ASP A 1 99 ? -12.116 -3.750 7.491 1.00 84.50 99 ASP A N 1
ATOM 776 C CA . ASP A 1 99 ? -10.832 -4.134 6.919 1.00 84.50 99 ASP A CA 1
ATOM 777 C C . ASP A 1 99 ? -10.819 -3.695 5.451 1.00 84.50 99 ASP A C 1
ATOM 779 O O . ASP A 1 99 ? -11.561 -4.221 4.617 1.00 84.50 99 ASP A O 1
ATOM 783 N N . ALA A 1 100 ? -9.998 -2.696 5.141 1.00 84.44 100 ALA A N 1
ATOM 784 C CA . ALA A 1 100 ? -9.901 -2.106 3.815 1.00 84.44 100 ALA A CA 1
ATOM 785 C C . ALA A 1 100 ? -8.632 -2.585 3.102 1.00 84.44 100 ALA A C 1
ATOM 787 O O . ALA A 1 100 ? -7.548 -2.642 3.683 1.00 84.44 100 ALA A O 1
ATOM 788 N N . VAL A 1 101 ? -8.758 -2.893 1.812 1.00 87.25 101 VAL A N 1
ATOM 789 C CA . VAL A 1 101 ? -7.637 -3.285 0.947 1.00 87.25 101 VAL A CA 1
ATOM 790 C C . VAL A 1 101 ? -7.538 -2.293 -0.201 1.00 87.25 101 VAL A C 1
ATOM 792 O O . VAL A 1 101 ? -8.560 -1.910 -0.777 1.00 87.25 101 VAL A O 1
ATOM 795 N N . THR A 1 102 ? -6.322 -1.861 -0.539 1.00 85.38 102 THR A N 1
ATOM 796 C CA . THR A 1 102 ? -6.110 -0.988 -1.705 1.00 85.38 102 THR A CA 1
ATOM 797 C C . THR A 1 102 ? -6.577 -1.679 -2.985 1.00 85.38 102 THR A C 1
ATOM 799 O O . THR A 1 102 ? -6.159 -2.814 -3.226 1.00 85.38 102 THR A O 1
ATOM 802 N N . PRO A 1 103 ? -7.373 -1.012 -3.839 1.00 85.62 103 PRO A N 1
ATOM 803 C CA . PRO A 1 103 ? -7.776 -1.569 -5.123 1.00 85.62 103 PRO A CA 1
ATOM 804 C C . PRO A 1 103 ? -6.580 -1.980 -6.001 1.00 85.62 103 PRO A C 1
ATOM 806 O O . PRO A 1 103 ? -5.531 -1.320 -5.967 1.00 85.62 103 PRO A O 1
ATOM 809 N N . PRO A 1 104 ? -6.741 -3.015 -6.848 1.00 83.44 104 PRO A N 1
ATOM 810 C CA . PRO A 1 104 ? -5.680 -3.481 -7.730 1.00 83.44 104 PRO A CA 1
ATOM 811 C C . PRO A 1 104 ? -5.268 -2.361 -8.683 1.00 83.44 104 PRO A C 1
ATOM 813 O O . PRO A 1 104 ? -6.064 -1.864 -9.482 1.00 83.44 104 PRO A O 1
ATOM 816 N N . THR A 1 105 ? -4.005 -1.961 -8.584 1.00 84.50 105 THR A N 1
ATOM 817 C CA . THR A 1 105 ? -3.431 -0.847 -9.340 1.00 84.50 105 THR A CA 1
ATOM 818 C C . THR A 1 105 ? -2.275 -1.369 -10.180 1.00 84.50 105 THR A C 1
ATOM 820 O O . THR A 1 105 ? -1.517 -2.223 -9.726 1.00 84.50 105 THR A O 1
ATOM 823 N N . TYR A 1 106 ? -2.141 -0.882 -11.412 1.00 84.75 106 TYR A N 1
ATOM 824 C CA . TYR A 1 106 ? -1.122 -1.344 -12.354 1.00 84.75 106 TYR A CA 1
ATOM 825 C C . TYR A 1 106 ? -0.208 -0.190 -12.758 1.00 84.75 106 TYR A C 1
ATOM 827 O O . TYR A 1 106 ? -0.675 0.924 -12.988 1.00 84.75 106 TYR A O 1
ATOM 835 N N . LEU A 1 107 ? 1.084 -0.477 -12.875 1.00 85.44 107 LEU A N 1
ATOM 836 C CA . LEU A 1 107 ? 2.107 0.435 -13.386 1.00 85.44 107 LEU A CA 1
ATOM 837 C C . LEU A 1 107 ? 2.602 -0.059 -14.737 1.00 85.44 107 LEU A C 1
ATOM 839 O O . LEU A 1 107 ? 2.886 -1.249 -14.881 1.00 85.44 107 LEU A O 1
ATOM 843 N N . GLY A 1 108 ? 2.746 0.840 -15.707 1.00 82.19 108 GLY A N 1
ATOM 844 C CA . GLY A 1 108 ? 3.376 0.526 -16.986 1.00 82.19 108 GLY A CA 1
ATOM 845 C C . GLY A 1 108 ? 4.841 0.947 -16.988 1.00 82.19 108 GLY A C 1
ATOM 846 O O . GLY A 1 108 ? 5.153 2.127 -16.819 1.00 82.19 108 GLY A O 1
ATOM 847 N N . TYR A 1 109 ? 5.741 0.001 -17.228 1.00 80.81 109 TYR A N 1
ATOM 848 C CA . TYR A 1 109 ? 7.162 0.269 -17.443 1.00 80.81 109 TYR A CA 1
ATOM 849 C C . TYR A 1 109 ? 7.591 -0.239 -18.818 1.00 80.81 109 TYR A C 1
ATOM 851 O O . TYR A 1 109 ? 6.990 -1.159 -19.378 1.00 80.81 109 TYR A O 1
ATOM 859 N N . GLY A 1 110 ? 8.640 0.362 -19.368 1.00 76.94 110 GLY A N 1
ATOM 860 C CA . GLY A 1 110 ? 9.190 -0.024 -20.659 1.00 76.94 110 GLY A CA 1
ATOM 861 C C . GLY A 1 110 ? 10.702 0.122 -20.686 1.00 76.94 110 GLY A C 1
ATOM 862 O O . GLY A 1 110 ? 11.267 1.064 -20.134 1.00 76.94 110 GLY A O 1
ATOM 863 N N . ALA A 1 111 ? 11.370 -0.814 -21.350 1.00 68.00 111 ALA A N 1
ATOM 864 C CA . ALA A 1 111 ? 12.803 -0.746 -21.610 1.00 68.00 111 ALA A CA 1
ATOM 865 C C . ALA A 1 111 ? 13.036 -0.110 -22.989 1.00 68.00 111 ALA A C 1
ATOM 867 O O . ALA A 1 111 ? 13.394 -0.801 -23.935 1.00 68.00 111 ALA A O 1
ATOM 868 N N . GLY A 1 112 ? 12.713 1.183 -23.146 1.00 65.12 112 GLY A N 1
ATOM 869 C CA . GLY A 1 112 ? 13.090 2.031 -24.296 1.00 65.12 112 GLY A CA 1
ATOM 870 C C . GLY A 1 112 ? 12.669 1.606 -25.721 1.00 65.12 112 GLY A C 1
ATOM 871 O O . GLY A 1 112 ? 12.905 2.362 -26.659 1.00 65.12 112 GLY A O 1
ATOM 872 N N . GLY A 1 113 ? 12.048 0.437 -25.906 1.00 63.12 113 GLY A N 1
ATOM 873 C CA . GLY A 1 113 ? 11.832 -0.220 -27.202 1.00 63.12 113 GLY A CA 1
ATOM 874 C C . GLY A 1 113 ? 10.369 -0.399 -27.609 1.00 63.12 113 GLY A C 1
ATOM 875 O O . GLY A 1 113 ? 10.082 -1.185 -28.503 1.00 63.12 113 GLY A O 1
ATOM 876 N N . GLY A 1 114 ? 9.438 0.304 -26.959 1.00 61.00 114 GLY A N 1
ATOM 877 C CA . GLY A 1 114 ? 8.005 0.264 -27.284 1.00 61.00 114 GLY A CA 1
ATOM 878 C C . GLY A 1 114 ? 7.210 -0.858 -26.606 1.00 61.00 114 GLY A C 1
ATOM 879 O O . GLY A 1 114 ? 5.984 -0.778 -26.574 1.00 61.00 114 GLY A O 1
ATOM 880 N N . ASP A 1 115 ? 7.876 -1.841 -25.998 1.00 73.12 115 ASP A N 1
ATOM 881 C CA . ASP A 1 115 ? 7.217 -2.843 -25.159 1.00 73.12 115 ASP A CA 1
ATOM 882 C C . ASP A 1 115 ? 6.876 -2.249 -23.787 1.00 73.12 115 ASP A C 1
ATOM 884 O O . ASP A 1 115 ? 7.757 -1.979 -22.966 1.00 73.12 115 ASP A O 1
ATOM 888 N N . ILE A 1 116 ? 5.578 -2.050 -23.545 1.00 77.00 116 ILE A N 1
ATOM 889 C CA . ILE A 1 116 ? 5.033 -1.621 -22.255 1.00 77.00 116 ILE A CA 1
ATOM 890 C C . ILE A 1 116 ? 4.583 -2.869 -21.500 1.00 77.00 116 ILE A C 1
ATOM 892 O O . ILE A 1 116 ? 3.628 -3.543 -21.894 1.00 77.00 116 ILE A O 1
ATOM 896 N N . ARG A 1 117 ? 5.257 -3.170 -20.393 1.00 77.44 117 ARG A N 1
ATOM 897 C CA . ARG A 1 117 ? 4.867 -4.235 -19.467 1.00 77.44 117 ARG A CA 1
ATOM 898 C C . ARG A 1 117 ? 4.131 -3.624 -18.284 1.00 77.44 117 ARG A C 1
ATOM 900 O O . ARG A 1 117 ? 4.519 -2.577 -17.771 1.00 77.44 117 ARG A O 1
ATOM 907 N N . ARG A 1 118 ? 3.058 -4.286 -17.851 1.00 80.25 118 ARG A N 1
ATOM 908 C CA . ARG A 1 118 ? 2.266 -3.869 -16.690 1.00 80.25 118 ARG A CA 1
ATOM 909 C C . ARG A 1 118 ? 2.642 -4.708 -15.479 1.00 80.25 118 ARG A C 1
ATOM 911 O O . ARG A 1 118 ? 2.526 -5.928 -15.537 1.00 80.25 118 ARG A O 1
ATOM 918 N N . VAL A 1 119 ? 3.076 -4.062 -14.400 1.00 81.00 119 VAL A N 1
ATOM 919 C CA . VAL A 1 119 ? 3.320 -4.705 -13.102 1.00 81.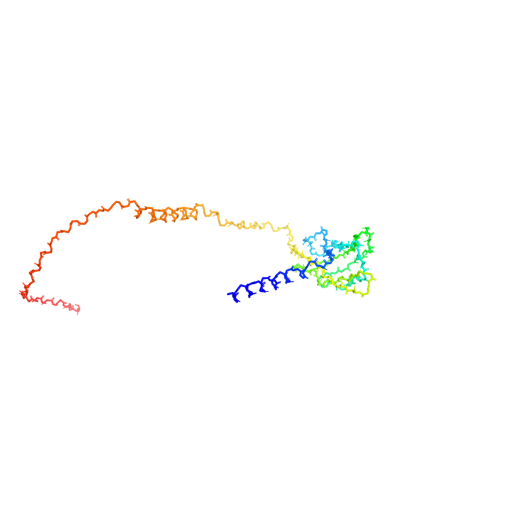00 119 VAL A CA 1
ATOM 920 C C . VAL A 1 119 ? 2.206 -4.319 -12.129 1.00 81.00 119 VAL A C 1
ATOM 922 O O . VAL A 1 119 ? 1.874 -3.133 -12.032 1.00 81.00 119 VAL A O 1
ATOM 925 N N . PRO A 1 120 ? 1.599 -5.298 -11.433 1.00 81.25 120 PRO A N 1
ATOM 926 C CA . PRO A 1 120 ? 0.649 -5.011 -10.370 1.00 81.25 120 PRO A CA 1
ATOM 927 C C . PRO A 1 120 ? 1.380 -4.402 -9.169 1.00 81.25 120 PRO A C 1
ATOM 929 O O . PRO A 1 120 ? 2.451 -4.863 -8.773 1.00 81.25 120 PRO A O 1
ATOM 932 N N . VAL A 1 121 ? 0.791 -3.366 -8.582 1.00 82.19 121 VAL A N 1
ATOM 933 C CA . VAL A 1 121 ? 1.245 -2.801 -7.310 1.00 82.19 121 VAL A CA 1
ATOM 934 C C . VAL A 1 121 ? 0.844 -3.747 -6.183 1.00 82.19 121 VAL A C 1
ATOM 936 O O . VAL A 1 121 ? -0.271 -4.267 -6.174 1.00 82.19 121 VAL A O 1
ATOM 939 N N . THR A 1 122 ? 1.743 -3.947 -5.219 1.00 80.38 122 THR A N 1
ATOM 940 C CA . THR A 1 122 ? 1.451 -4.754 -4.028 1.00 80.38 122 THR A CA 1
ATOM 941 C C . THR A 1 122 ? 0.331 -4.105 -3.218 1.00 80.38 122 THR A C 1
ATOM 943 O O . THR A 1 122 ? 0.451 -2.943 -2.825 1.00 80.38 122 THR A O 1
ATOM 946 N N . GLU A 1 123 ? -0.733 -4.861 -2.955 1.00 81.88 123 GLU A N 1
ATOM 947 C CA . GLU A 1 123 ? -1.875 -4.402 -2.165 1.00 81.88 123 GLU A CA 1
ATOM 948 C C . GLU A 1 123 ? -1.477 -4.149 -0.701 1.00 81.88 123 GLU A C 1
ATOM 950 O O . GLU A 1 123 ? -0.747 -4.938 -0.096 1.00 81.88 123 GLU A O 1
ATOM 955 N N . ALA A 1 124 ? -1.974 -3.054 -0.123 1.00 70.31 124 ALA A N 1
ATOM 956 C CA . ALA A 1 124 ? -1.838 -2.752 1.298 1.00 70.31 124 ALA A CA 1
ATOM 957 C C . ALA A 1 124 ? -3.159 -3.011 2.033 1.00 70.31 124 ALA A C 1
ATOM 959 O O . ALA A 1 124 ? -4.238 -2.651 1.556 1.00 70.31 124 ALA A O 1
ATOM 960 N N . TYR A 1 125 ? -3.040 -3.631 3.207 1.00 76.62 125 TYR A N 1
ATOM 961 C CA . TYR A 1 125 ? -4.147 -3.998 4.085 1.00 76.62 125 TYR A CA 1
ATOM 962 C C . TYR A 1 125 ? -4.225 -3.020 5.255 1.00 76.62 125 TYR A C 1
ATOM 964 O O . TYR A 1 125 ? -3.211 -2.725 5.893 1.00 76.62 125 TYR A O 1
ATOM 972 N N . PHE A 1 126 ? -5.433 -2.552 5.547 1.00 77.44 126 PHE A N 1
ATOM 973 C CA . PHE A 1 126 ? -5.732 -1.610 6.616 1.00 77.44 126 PHE A CA 1
ATOM 974 C C . PHE A 1 126 ? -6.823 -2.178 7.511 1.00 77.44 126 PHE A C 1
ATOM 976 O O . PHE A 1 126 ? -7.816 -2.702 7.014 1.00 77.44 126 PHE A O 1
ATOM 983 N N . SER A 1 127 ? -6.652 -2.035 8.822 1.00 77.88 127 SER A N 1
ATOM 984 C CA . SER A 1 127 ? -7.633 -2.461 9.824 1.00 77.88 127 SER A CA 1
ATOM 985 C C . SER A 1 127 ? -8.135 -1.226 10.560 1.00 77.88 127 SER A C 1
ATOM 987 O O . SER A 1 127 ? -7.417 -0.698 11.410 1.00 77.88 127 SER A O 1
ATOM 989 N N . VAL A 1 128 ? -9.347 -0.757 10.258 1.00 78.75 128 VAL A N 1
ATOM 990 C CA . VAL A 1 128 ? -9.933 0.425 10.914 1.00 78.75 128 VAL A CA 1
ATOM 991 C C . VAL A 1 128 ? -10.721 -0.014 12.149 1.00 78.75 128 VAL A C 1
ATOM 993 O O . VAL A 1 128 ? -11.809 -0.579 12.007 1.00 78.75 128 VAL A O 1
ATOM 996 N N . PRO A 1 129 ? -10.225 0.231 13.376 1.00 72.50 129 PRO A N 1
ATOM 997 C CA . PRO A 1 129 ? -10.962 -0.135 14.573 1.00 72.50 129 PRO A CA 1
ATOM 998 C C . PRO A 1 129 ? -12.213 0.738 14.734 1.00 72.50 129 PRO A C 1
ATOM 1000 O O . PRO A 1 129 ? -12.195 1.949 14.498 1.00 72.50 129 PRO A O 1
ATOM 1003 N N . THR A 1 130 ? -13.300 0.134 15.217 1.00 71.25 130 THR A N 1
ATOM 1004 C CA . THR A 1 130 ? -14.436 0.888 15.756 1.00 71.25 130 THR A CA 1
ATOM 1005 C C . THR A 1 130 ? -13.985 1.601 17.028 1.00 71.25 130 THR A C 1
ATOM 1007 O O . THR A 1 130 ? -13.635 0.942 18.010 1.00 71.25 130 THR A O 1
ATOM 1010 N N . VAL A 1 131 ? -14.012 2.933 17.045 1.00 60.22 131 VAL A N 1
ATOM 1011 C CA . VAL A 1 131 ? -13.800 3.690 18.285 1.00 60.22 131 VAL A CA 1
ATOM 1012 C C . VAL A 1 131 ? -15.056 3.555 19.143 1.00 60.22 131 VAL A C 1
ATOM 1014 O O . VAL A 1 131 ? -16.064 4.211 18.896 1.00 60.22 131 VAL A O 1
ATOM 1017 N N . LEU A 1 132 ? -15.006 2.683 20.146 1.00 56.09 132 LEU A N 1
ATOM 1018 C CA . LEU A 1 132 ? -15.853 2.816 21.327 1.00 56.09 132 LEU A CA 1
ATOM 1019 C C . LEU A 1 132 ? -15.143 3.830 22.228 1.00 56.09 132 LEU A C 1
ATOM 1021 O O . LEU A 1 132 ? -13.982 3.620 22.579 1.00 56.09 132 LEU A O 1
ATOM 1025 N N . GLU A 1 133 ? -15.788 4.954 22.546 1.00 53.81 133 GLU A N 1
ATOM 1026 C CA . GLU A 1 133 ? -15.246 5.909 23.517 1.00 53.81 133 GLU A CA 1
ATOM 1027 C C . GLU A 1 133 ? -14.841 5.159 24.792 1.00 53.81 133 GLU A C 1
ATOM 1029 O O . GLU A 1 133 ? -15.628 4.403 25.368 1.00 53.81 133 GLU A O 1
ATOM 1034 N N . ALA A 1 134 ? -13.595 5.360 25.223 1.00 47.91 134 ALA A N 1
ATOM 1035 C CA . ALA A 1 134 ? -13.039 4.798 26.445 1.00 47.91 134 ALA A CA 1
ATOM 1036 C C . ALA A 1 134 ? -13.678 5.466 27.678 1.00 47.91 134 ALA A C 1
ATOM 1038 O O . ALA A 1 134 ? -13.073 6.290 28.355 1.00 47.91 134 ALA A O 1
ATOM 1039 N N . GLY A 1 135 ? -14.940 5.128 27.929 1.00 48.75 135 GLY A N 1
ATOM 1040 C CA . GLY A 1 135 ? -15.657 5.315 29.190 1.00 48.75 135 GLY A CA 1
ATOM 1041 C C . GLY A 1 135 ? -16.294 4.015 29.692 1.00 48.75 135 GLY A C 1
ATOM 1042 O O . GLY A 1 135 ? -16.804 3.973 30.807 1.00 48.75 135 GLY A O 1
ATOM 1043 N N . ALA A 1 136 ? -16.243 2.941 28.900 1.00 53.25 136 ALA A N 1
ATOM 1044 C CA . ALA A 1 136 ? -16.573 1.600 29.348 1.00 53.25 136 ALA A CA 1
ATOM 1045 C C . ALA A 1 136 ? -15.282 0.920 29.812 1.00 53.25 136 ALA A C 1
ATOM 1047 O O . ALA A 1 136 ? -14.601 0.245 29.041 1.00 53.25 136 ALA A O 1
ATOM 1048 N N . GLU A 1 137 ? -14.941 1.104 31.087 1.00 53.56 137 GLU A N 1
ATOM 1049 C CA . GLU A 1 137 ? -14.128 0.133 31.823 1.00 53.56 137 GLU A CA 1
ATOM 1050 C C . GLU A 1 137 ? -14.922 -1.177 31.958 1.00 53.56 137 GLU A C 1
ATOM 1052 O O . GLU A 1 137 ? -15.249 -1.613 33.057 1.00 53.56 137 GLU A O 1
ATOM 1057 N N . ASP A 1 138 ? -15.269 -1.812 30.842 1.00 57.50 138 ASP A N 1
ATOM 1058 C CA . ASP A 1 138 ? -15.547 -3.232 30.877 1.00 57.50 138 ASP A CA 1
ATOM 1059 C C . ASP A 1 138 ? -14.179 -3.899 30.780 1.00 57.50 138 ASP A C 1
ATOM 1061 O O . ASP A 1 138 ? -13.531 -3.811 29.729 1.00 57.50 138 ASP A O 1
ATOM 1065 N N . PRO A 1 139 ? -13.668 -4.516 31.863 1.00 57.22 139 PRO A N 1
ATOM 1066 C CA . PRO A 1 139 ? -12.490 -5.343 31.736 1.00 57.22 139 PRO A CA 1
ATOM 1067 C C . PRO A 1 139 ? -12.837 -6.391 30.689 1.00 57.22 139 PRO A C 1
ATOM 1069 O O . PRO A 1 139 ? -13.677 -7.258 30.929 1.00 57.22 139 PRO A O 1
ATOM 1072 N N . ILE A 1 140 ? -12.200 -6.291 29.519 1.00 63.91 140 ILE A N 1
ATOM 1073 C CA . ILE A 1 140 ? -12.149 -7.381 28.555 1.00 63.91 140 ILE A CA 1
ATOM 1074 C C . ILE A 1 140 ? -11.729 -8.572 29.413 1.00 63.91 140 ILE A C 1
ATOM 1076 O O . ILE A 1 140 ? -10.628 -8.516 29.981 1.00 63.91 140 ILE A O 1
ATOM 1080 N N . PRO A 1 141 ? -12.592 -9.587 29.631 1.00 63.31 141 PRO A N 1
ATOM 1081 C CA . PRO A 1 141 ? -12.168 -10.738 30.394 1.00 63.31 141 PRO A CA 1
ATOM 1082 C C . PRO A 1 141 ? -10.934 -11.211 29.660 1.00 63.31 141 PRO A C 1
ATOM 1084 O O . PRO A 1 141 ? -11.000 -11.427 28.447 1.00 63.31 141 PRO A 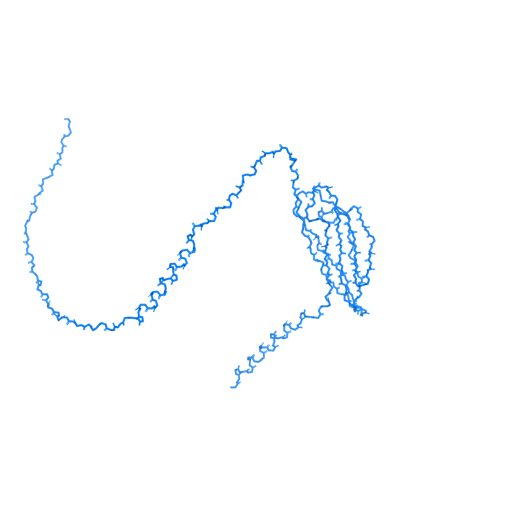O 1
ATOM 1087 N N . ALA A 1 142 ? -9.799 -11.257 30.364 1.00 59.66 142 ALA A N 1
ATOM 1088 C CA . ALA A 1 142 ? -8.602 -11.849 29.812 1.00 59.66 142 ALA A CA 1
ATOM 1089 C C . ALA A 1 142 ? -9.087 -13.156 29.203 1.00 59.66 142 ALA A C 1
ATOM 1091 O O . ALA A 1 142 ? -9.618 -14.005 29.928 1.00 59.66 142 ALA A O 1
ATOM 1092 N N . VAL A 1 143 ? -9.034 -13.257 27.871 1.00 57.62 143 VAL A N 1
ATOM 1093 C CA . VAL A 1 143 ? -9.236 -14.530 27.207 1.00 57.62 143 VAL A CA 1
ATOM 1094 C C . VAL A 1 143 ? -8.077 -15.313 27.763 1.00 57.62 143 VAL A C 1
ATOM 1096 O O . VAL A 1 143 ? -6.933 -15.121 27.352 1.00 57.62 143 VAL A O 1
ATOM 1099 N N . GLY A 1 144 ? -8.355 -16.046 28.838 1.00 53.12 144 GLY A N 1
ATOM 1100 C CA . GLY A 1 144 ? -7.415 -16.927 29.464 1.00 53.12 144 GLY A CA 1
ATOM 1101 C C . GLY A 1 144 ? -7.080 -17.862 28.339 1.00 53.12 144 GLY A C 1
ATOM 1102 O O . GLY A 1 144 ? -7.882 -18.732 28.008 1.00 53.12 144 GLY A O 1
ATOM 1103 N N . PHE A 1 145 ? -5.943 -17.606 27.694 1.00 51.97 145 PHE A N 1
ATOM 1104 C CA . PHE A 1 145 ? -5.271 -18.581 26.873 1.00 51.97 145 PHE A CA 1
ATOM 1105 C C . PHE A 1 145 ? -5.371 -19.845 27.710 1.00 51.97 145 PHE A C 1
ATOM 1107 O O . PHE A 1 145 ? -4.890 -19.771 28.848 1.00 51.97 145 PHE A O 1
ATOM 1114 N N . PRO A 1 146 ? -6.116 -20.891 27.286 1.00 57.22 146 PRO A N 1
ATOM 1115 C CA . PRO A 1 146 ? -6.332 -22.052 28.128 1.00 57.22 146 PRO A CA 1
ATOM 1116 C C . PRO A 1 146 ? -4.945 -22.463 28.561 1.00 57.22 146 PRO A C 1
ATOM 1118 O O . PRO A 1 146 ? -4.101 -22.778 27.715 1.00 57.22 146 PRO A O 1
ATOM 1121 N N . GLY A 1 147 ? -4.693 -22.221 29.854 1.00 55.00 147 GLY A N 1
ATOM 1122 C CA . GLY A 1 147 ? -3.354 -22.143 30.392 1.00 55.00 147 GLY A CA 1
ATOM 1123 C C . GLY A 1 147 ? -2.658 -23.385 29.916 1.00 55.00 147 GLY A C 1
ATOM 1124 O O . GLY A 1 147 ? 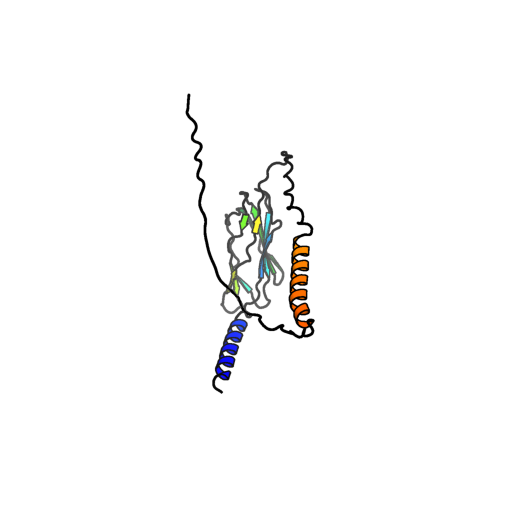-3.252 -24.462 30.006 1.00 55.00 147 GLY A O 1
ATOM 1125 N N . ALA A 1 148 ? -1.491 -23.175 29.304 1.00 55.19 148 ALA A N 1
ATOM 1126 C CA . ALA A 1 148 ? -0.531 -24.191 28.931 1.00 55.19 148 ALA A CA 1
ATOM 1127 C C . ALA A 1 148 ? -0.910 -25.528 29.565 1.00 55.19 148 ALA A C 1
ATOM 1129 O O . ALA A 1 148 ? -0.874 -25.639 30.793 1.00 55.19 148 ALA A O 1
ATOM 1130 N N . ILE A 1 149 ? -1.346 -26.495 28.745 1.00 58.88 149 ILE A N 1
ATOM 1131 C CA . ILE A 1 149 ? -1.586 -27.876 29.173 1.00 58.88 149 ILE A CA 1
ATOM 1132 C C . ILE A 1 149 ? -0.220 -28.429 29.587 1.00 58.88 149 ILE A C 1
ATOM 1134 O O . ILE A 1 149 ? 0.517 -29.080 28.853 1.00 58.88 149 ILE A O 1
ATOM 1138 N N . TRP A 1 150 ? 0.129 -28.039 30.793 1.00 52.59 150 TRP A N 1
ATOM 1139 C CA . TRP A 1 150 ? 1.296 -28.298 31.581 1.00 52.59 150 TRP A CA 1
ATOM 1140 C C . TRP A 1 150 ? 1.125 -29.698 32.157 1.00 52.59 150 TRP A C 1
ATOM 1142 O O . TRP A 1 150 ? 0.127 -29.941 32.834 1.00 52.59 150 TRP A O 1
ATOM 1152 N N . PRO A 1 151 ? 2.037 -30.659 31.964 1.00 61.97 151 PRO A N 1
ATOM 1153 C CA . PRO A 1 151 ? 2.987 -30.907 30.881 1.00 61.97 151 PRO A CA 1
ATOM 1154 C C . PRO A 1 151 ? 2.585 -32.165 30.062 1.00 61.97 151 PRO A C 1
ATOM 1156 O O . PRO A 1 151 ? 3.430 -32.910 29.560 1.00 61.97 151 PRO A O 1
ATOM 1159 N N . TRP A 1 152 ? 1.286 -32.468 29.975 1.00 65.62 152 TRP A N 1
ATOM 1160 C CA . TRP A 1 152 ? 0.781 -33.769 29.512 1.00 65.62 152 TRP A CA 1
ATOM 1161 C C . TRP A 1 152 ? 1.119 -34.132 28.055 1.00 65.62 152 TRP A C 1
ATOM 1163 O O . TRP A 1 152 ? 1.497 -35.283 27.832 1.00 65.62 152 TRP A O 1
ATOM 1173 N N . PRO A 1 153 ? 1.071 -33.219 27.062 1.00 72.06 153 PRO A N 1
ATOM 1174 C CA . PRO A 1 153 ? 1.388 -33.583 25.679 1.00 72.06 153 PRO A CA 1
ATOM 1175 C C . PRO A 1 153 ? 2.841 -34.055 25.516 1.00 72.06 153 PRO A C 1
ATOM 1177 O O . PRO A 1 153 ? 3.105 -35.027 24.810 1.00 72.06 153 PRO A O 1
ATOM 1180 N N . GLY A 1 154 ? 3.776 -33.418 26.232 1.00 73.44 154 GLY A N 1
ATOM 1181 C CA . GLY A 1 154 ? 5.184 -33.817 26.245 1.00 73.44 154 GLY A CA 1
ATOM 1182 C C . GLY A 1 154 ? 5.400 -35.182 26.900 1.00 73.44 154 GLY A C 1
ATOM 1183 O O . GLY A 1 154 ? 6.132 -36.010 26.363 1.00 73.44 154 GLY A O 1
ATOM 1184 N N . LEU A 1 155 ? 4.715 -35.463 28.014 1.00 77.69 155 LEU A N 1
ATOM 1185 C CA . LEU A 1 155 ? 4.803 -36.761 28.692 1.00 77.69 155 LEU A CA 1
ATOM 1186 C C . LEU A 1 155 ? 4.223 -37.907 27.858 1.00 77.69 155 LEU A C 1
ATOM 1188 O O . LEU A 1 155 ? 4.810 -38.985 27.837 1.00 77.69 155 LEU A O 1
ATOM 1192 N N . VAL A 1 156 ? 3.118 -37.684 27.139 1.00 78.94 156 VAL A N 1
ATOM 1193 C CA . VAL A 1 156 ? 2.540 -38.696 26.237 1.00 78.94 156 VAL A CA 1
ATOM 1194 C C . VAL A 1 156 ? 3.500 -39.006 25.089 1.00 78.94 156 VAL A C 1
ATOM 1196 O O . VAL A 1 156 ? 3.689 -40.173 24.748 1.00 78.94 156 VAL A O 1
ATOM 1199 N N . LEU A 1 157 ? 4.157 -37.986 24.533 1.00 79.44 157 LEU A N 1
ATOM 1200 C CA . LEU A 1 157 ? 5.135 -38.166 23.464 1.00 79.44 157 LEU A CA 1
ATOM 1201 C C . LEU A 1 157 ? 6.386 -38.914 23.956 1.00 79.44 157 LEU A C 1
ATOM 1203 O O . LEU A 1 157 ? 6.814 -39.872 23.314 1.00 79.44 157 LEU A O 1
ATOM 1207 N N . VAL A 1 158 ? 6.923 -38.556 25.126 1.00 82.25 158 VAL A N 1
ATOM 1208 C CA . VAL A 1 158 ? 8.068 -39.256 25.738 1.00 82.25 158 VAL A CA 1
ATOM 1209 C C . VAL A 1 158 ? 7.709 -40.699 26.109 1.00 82.25 158 VAL A C 1
ATOM 1211 O O . VAL A 1 158 ? 8.465 -41.615 25.788 1.00 82.25 158 VAL A O 1
ATOM 1214 N N . ALA A 1 159 ? 6.543 -40.933 26.717 1.00 84.81 159 ALA A N 1
ATOM 1215 C CA . ALA A 1 159 ? 6.070 -42.277 27.043 1.00 84.81 159 ALA A CA 1
ATOM 1216 C C . ALA A 1 159 ? 5.864 -43.130 25.780 1.00 84.81 159 ALA A C 1
ATOM 1218 O O . ALA A 1 159 ? 6.277 -44.290 25.751 1.00 84.81 159 ALA A O 1
ATOM 1219 N N . GLY A 1 160 ? 5.299 -42.549 24.717 1.00 85.81 160 GLY A N 1
ATOM 1220 C CA . GLY A 1 160 ? 5.154 -43.201 23.417 1.00 85.81 160 GLY A CA 1
ATOM 1221 C C . GLY A 1 160 ? 6.502 -43.607 22.816 1.00 85.81 160 GLY A C 1
ATOM 1222 O O . GLY A 1 160 ? 6.669 -44.756 22.406 1.00 85.81 160 GLY A O 1
ATOM 1223 N N . ILE A 1 161 ? 7.494 -42.711 22.842 1.00 84.06 161 ILE A N 1
ATOM 1224 C CA . ILE A 1 161 ? 8.859 -43.013 22.383 1.00 84.06 161 ILE A CA 1
ATOM 1225 C C . ILE A 1 161 ? 9.478 -44.136 23.224 1.00 84.06 161 ILE A C 1
ATOM 1227 O O . ILE A 1 161 ? 10.034 -45.077 22.658 1.00 84.06 161 ILE A O 1
ATOM 1231 N N . CYS A 1 162 ? 9.347 -44.099 24.553 1.00 84.44 162 CYS A N 1
ATOM 1232 C CA . CYS A 1 162 ? 9.855 -45.161 25.423 1.00 84.44 162 CYS A CA 1
ATOM 1233 C C . CYS A 1 162 ? 9.224 -46.524 25.114 1.00 84.44 162 CYS A C 1
ATOM 1235 O O . CYS A 1 162 ? 9.946 -47.518 25.062 1.00 84.44 162 CYS A O 1
ATOM 1237 N N . VAL A 1 163 ? 7.912 -46.586 24.865 1.00 85.50 163 VAL A N 1
ATOM 1238 C CA . VAL A 1 163 ? 7.230 -47.837 24.492 1.00 85.50 163 VAL A CA 1
ATOM 1239 C C . VAL A 1 163 ? 7.742 -48.361 23.155 1.00 85.50 163 VAL A C 1
ATOM 1241 O O . VAL A 1 163 ? 8.038 -49.549 23.052 1.00 85.50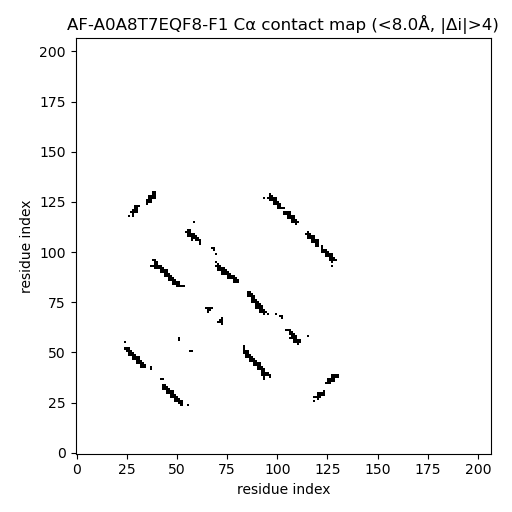 163 VAL A O 1
ATOM 1244 N N . VAL A 1 164 ? 7.906 -47.497 22.150 1.00 82.12 164 VAL A N 1
ATOM 1245 C CA . VAL A 1 164 ? 8.436 -47.901 20.837 1.00 82.12 164 VAL A CA 1
ATOM 1246 C C . VAL A 1 164 ? 9.873 -48.407 20.962 1.00 82.12 164 VAL A C 1
ATOM 1248 O O . VAL A 1 164 ? 10.192 -49.474 20.441 1.00 82.12 164 VAL A O 1
ATOM 1251 N N . VAL A 1 165 ? 10.733 -47.705 21.705 1.00 82.50 165 VAL A N 1
ATOM 1252 C CA . VAL A 1 165 ? 12.115 -48.143 21.957 1.00 82.50 165 VAL A CA 1
ATOM 1253 C C . VAL A 1 165 ? 12.128 -49.487 22.682 1.00 82.50 165 VAL A C 1
ATOM 1255 O O . VAL A 1 165 ? 12.847 -50.393 22.271 1.00 82.50 165 VAL A O 1
ATOM 1258 N N . LEU A 1 166 ? 11.298 -49.665 23.709 1.00 81.56 166 LEU A N 1
ATOM 1259 C CA . LEU A 1 166 ? 11.215 -50.919 24.454 1.00 81.56 166 LEU A CA 1
ATOM 1260 C C . LEU A 1 166 ? 10.685 -52.056 23.567 1.00 81.56 166 LEU A C 1
ATOM 1262 O O . LEU A 1 166 ? 11.235 -53.153 23.586 1.00 81.56 166 LEU A O 1
ATOM 1266 N N . MET A 1 167 ? 9.700 -51.789 22.709 1.00 78.69 167 MET A N 1
ATOM 1267 C CA . MET A 1 167 ? 9.158 -52.772 21.770 1.00 78.69 167 MET A CA 1
ATOM 1268 C C . MET A 1 167 ? 10.150 -53.157 20.664 1.00 78.69 167 MET A C 1
ATOM 1270 O O . MET A 1 167 ? 10.106 -54.287 20.192 1.00 78.69 167 MET A O 1
ATOM 1274 N N . VAL A 1 168 ? 11.061 -52.264 20.266 1.00 79.00 168 VAL A N 1
ATOM 1275 C CA . VAL A 1 168 ? 12.102 -52.550 19.261 1.00 79.00 168 VAL A CA 1
ATOM 1276 C C . VAL A 1 168 ? 13.328 -53.226 19.886 1.00 79.00 168 VAL A C 1
ATOM 1278 O O . VAL A 1 168 ? 13.920 -54.124 19.286 1.00 79.00 168 VAL A O 1
ATOM 1281 N N . VAL A 1 169 ? 13.713 -52.823 21.097 1.00 73.56 169 VAL A N 1
ATOM 1282 C CA . VAL A 1 169 ? 14.943 -53.283 21.757 1.00 73.56 169 VAL A CA 1
ATOM 1283 C C . VAL A 1 169 ? 14.738 -54.609 22.498 1.00 73.56 169 VAL A C 1
ATOM 1285 O O . VAL A 1 169 ? 15.586 -55.492 22.400 1.00 73.56 169 VAL A O 1
ATOM 1288 N N . VAL A 1 170 ? 13.603 -54.812 23.176 1.00 69.25 170 VAL A N 1
ATOM 1289 C CA . VAL A 1 170 ? 13.318 -56.052 23.926 1.00 69.25 170 VAL A CA 1
ATOM 1290 C C . VAL A 1 170 ? 13.320 -57.320 23.063 1.00 69.25 170 VAL A C 1
ATOM 1292 O O . VAL A 1 170 ? 13.935 -58.293 23.496 1.00 69.25 170 VAL A O 1
ATOM 1295 N N . PRO A 1 171 ? 12.706 -57.384 21.863 1.00 66.88 171 PRO A N 1
ATOM 1296 C CA . PRO A 1 171 ? 12.784 -58.590 21.038 1.00 66.88 171 PRO A CA 1
ATOM 1297 C C . PRO A 1 171 ? 14.201 -58.859 20.519 1.00 66.88 171 PRO A C 1
ATOM 1299 O O . PRO A 1 171 ? 14.532 -60.013 20.272 1.00 66.88 171 PRO A O 1
ATOM 1302 N N . LYS A 1 172 ? 15.060 -57.834 20.417 1.00 64.56 172 LYS A N 1
ATOM 1303 C CA . LYS A 1 172 ? 16.483 -58.004 20.085 1.00 64.56 172 LYS A CA 1
ATOM 1304 C C . LYS A 1 172 ? 17.333 -58.512 21.252 1.00 64.56 172 LYS A C 1
ATOM 1306 O O . LYS A 1 172 ? 18.427 -59.011 21.018 1.00 64.56 172 LYS A O 1
ATOM 1311 N N . LEU A 1 173 ? 16.845 -58.376 22.485 1.00 59.97 173 LEU A N 1
ATOM 1312 C CA . LEU A 1 173 ? 17.540 -58.773 23.711 1.00 59.97 173 LEU A CA 1
ATOM 1313 C C . LEU A 1 173 ? 17.010 -60.078 24.317 1.00 59.97 173 LEU A C 1
ATOM 1315 O O . LEU A 1 173 ? 17.420 -60.415 25.423 1.00 59.97 173 LEU A O 1
ATOM 1319 N N . ARG A 1 174 ? 16.107 -60.814 23.650 1.00 60.50 174 ARG A N 1
ATOM 1320 C CA . ARG A 1 174 ? 15.697 -62.147 24.118 1.00 60.50 174 ARG A CA 1
ATOM 1321 C C . ARG A 1 174 ? 16.738 -63.187 23.679 1.00 60.50 174 ARG A C 1
ATOM 1323 O O . ARG A 1 174 ? 16.716 -63.558 22.507 1.00 60.50 174 ARG A O 1
ATOM 1330 N N . PRO A 1 175 ? 17.630 -63.677 24.564 1.00 57.62 175 PRO A N 1
ATOM 1331 C CA . PRO A 1 175 ? 18.314 -64.936 24.307 1.00 57.62 175 PRO A CA 1
ATOM 1332 C C . PRO A 1 175 ? 17.256 -66.036 24.186 1.00 57.62 175 PRO A C 1
ATOM 1334 O O . PRO A 1 175 ? 16.269 -66.038 24.925 1.00 57.62 175 PRO A O 1
ATOM 1337 N N . GLU A 1 176 ? 17.436 -66.921 23.210 1.00 52.34 176 GLU A N 1
ATOM 1338 C CA . GLU A 1 176 ? 16.561 -68.057 22.937 1.00 52.34 176 GLU A CA 1
ATOM 1339 C C . GLU A 1 176 ? 16.324 -68.856 24.225 1.00 52.34 176 GLU A C 1
ATOM 1341 O O . GLU A 1 176 ? 17.209 -69.537 24.733 1.00 52.34 176 GLU A O 1
ATOM 1346 N N . ALA A 1 177 ? 15.121 -68.745 24.787 1.00 50.38 177 ALA A N 1
ATOM 1347 C CA . ALA A 1 177 ? 14.684 -69.662 25.821 1.00 50.38 177 ALA A CA 1
ATOM 1348 C C . ALA A 1 177 ? 14.301 -70.969 25.118 1.00 50.38 177 ALA A C 1
ATOM 1350 O O . ALA A 1 177 ? 13.277 -71.029 24.434 1.00 50.38 177 ALA A O 1
ATOM 1351 N N . GLU A 1 178 ?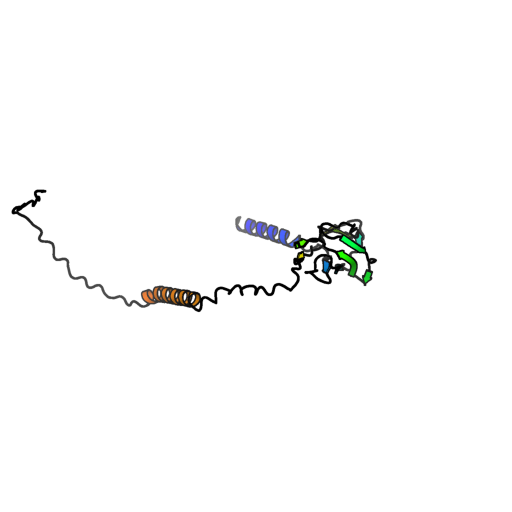 15.149 -71.988 25.256 1.00 48.34 178 GLU A N 1
ATOM 1352 C CA . GLU A 1 178 ? 14.884 -73.364 24.840 1.00 48.34 178 GLU A CA 1
ATOM 1353 C C . GLU A 1 178 ? 13.489 -73.813 25.306 1.00 48.34 178 GLU A C 1
ATOM 1355 O O . GLU A 1 178 ? 13.221 -73.984 26.498 1.00 48.34 178 GLU A O 1
ATOM 1360 N N . LEU A 1 179 ? 12.583 -74.024 24.346 1.00 49.47 179 LEU A N 1
ATOM 1361 C CA . LEU A 1 179 ? 11.323 -74.721 24.579 1.00 49.47 179 LEU A CA 1
ATOM 1362 C C . LEU A 1 179 ? 11.618 -76.202 24.850 1.00 49.47 179 LEU A C 1
ATOM 1364 O O . LEU A 1 179 ? 11.744 -77.001 23.924 1.00 49.47 179 LEU A O 1
ATOM 1368 N N . THR A 1 180 ? 11.652 -76.597 26.121 1.00 47.91 180 THR A N 1
ATOM 1369 C CA . THR A 1 180 ? 11.500 -78.006 26.508 1.00 47.91 180 THR A CA 1
ATOM 1370 C C . THR A 1 180 ? 10.019 -78.307 26.749 1.00 47.91 180 THR A C 1
ATOM 1372 O O . THR A 1 180 ? 9.442 -78.066 27.805 1.00 47.91 180 THR A O 1
ATOM 1375 N N . THR A 1 181 ? 9.368 -78.807 25.703 1.00 52.16 181 THR A N 1
ATOM 1376 C CA . THR A 1 181 ? 8.012 -79.378 25.706 1.00 52.16 181 THR A CA 1
ATOM 1377 C C . THR A 1 181 ? 7.889 -80.564 26.676 1.00 52.16 181 THR A C 1
ATOM 1379 O O . THR A 1 181 ? 8.661 -81.513 26.534 1.00 52.16 181 THR A O 1
ATOM 1382 N N . PRO A 1 182 ? 6.880 -80.630 27.571 1.00 51.44 182 PRO A N 1
ATOM 1383 C CA . PRO A 1 182 ? 6.439 -81.902 28.132 1.00 51.44 182 PRO A CA 1
ATOM 1384 C C . PRO A 1 182 ? 5.388 -82.558 27.212 1.00 51.44 182 PRO A C 1
ATOM 1386 O O . PRO A 1 182 ? 4.535 -81.861 26.650 1.00 51.44 182 PRO A O 1
ATOM 1389 N N . PRO A 1 183 ? 5.416 -83.891 27.029 1.00 54.91 183 PRO A N 1
ATOM 1390 C CA . PRO A 1 183 ? 4.546 -84.563 26.082 1.00 54.91 183 PRO A CA 1
ATOM 1391 C C . PRO A 1 183 ? 3.107 -84.672 26.597 1.00 54.91 183 PRO A C 1
ATOM 1393 O O . PRO A 1 183 ? 2.821 -84.952 27.762 1.00 54.91 183 PRO A O 1
ATOM 1396 N N . ILE A 1 184 ? 2.210 -84.467 25.642 1.00 53.56 184 ILE A N 1
ATOM 1397 C CA . ILE A 1 184 ? 0.752 -84.498 25.691 1.00 53.56 184 ILE A CA 1
ATOM 1398 C C . ILE A 1 184 ? 0.241 -85.803 26.328 1.00 53.56 184 ILE A C 1
ATOM 1400 O O . ILE A 1 184 ? 0.380 -86.886 25.756 1.00 53.56 184 ILE A O 1
ATOM 1404 N N . ARG A 1 185 ? -0.407 -85.702 27.499 1.00 51.59 185 ARG A N 1
ATOM 1405 C CA . ARG A 1 185 ? -1.162 -86.802 28.120 1.00 51.59 185 ARG A CA 1
ATOM 1406 C C . ARG A 1 185 ? -2.647 -86.633 27.809 1.00 51.59 185 ARG A C 1
ATOM 1408 O O . ARG A 1 185 ? -3.314 -85.738 28.317 1.00 51.59 185 ARG A O 1
ATOM 1415 N N . TRP A 1 186 ? -3.125 -87.500 26.930 1.00 53.03 186 TRP A N 1
ATOM 1416 C CA . TRP A 1 186 ? -4.468 -87.530 26.375 1.00 53.03 186 TRP A CA 1
ATOM 1417 C C . TRP A 1 186 ? -5.591 -87.637 27.417 1.00 53.03 186 TRP A C 1
ATOM 1419 O O . TRP A 1 186 ? -5.538 -88.428 28.357 1.00 53.03 186 TRP A O 1
ATOM 1429 N N . MET A 1 187 ? -6.628 -86.842 27.144 1.00 45.72 187 MET A N 1
ATOM 1430 C CA . MET A 1 187 ? -8.057 -87.052 27.384 1.00 45.72 187 MET A CA 1
ATOM 1431 C C . MET A 1 187 ? -8.485 -88.438 27.900 1.00 45.72 187 MET A C 1
ATOM 1433 O O . MET A 1 187 ? -8.322 -89.451 27.220 1.00 45.72 187 MET A O 1
ATOM 1437 N N . ARG A 1 188 ? -9.254 -88.441 28.997 1.00 50.41 188 ARG A N 1
ATOM 1438 C CA . ARG A 1 188 ? -10.327 -89.421 29.226 1.00 50.41 188 ARG A CA 1
ATOM 1439 C C . ARG A 1 188 ? -11.628 -88.669 29.503 1.00 50.41 188 ARG A C 1
ATOM 1441 O O . ARG A 1 188 ? -11.831 -88.129 30.582 1.00 50.41 188 ARG A O 1
ATOM 1448 N N . TRP A 1 189 ? -12.471 -88.600 28.479 1.00 50.06 189 TRP A N 1
ATOM 1449 C CA . TRP A 1 189 ? -13.823 -88.041 28.502 1.00 50.06 189 TRP A CA 1
ATOM 1450 C C . TRP A 1 189 ? -14.847 -89.159 28.742 1.00 50.06 189 TRP A C 1
ATOM 1452 O O . TRP A 1 189 ? -14.698 -90.230 28.149 1.00 50.06 189 TRP A O 1
ATOM 1462 N N . ARG A 1 190 ? -15.896 -88.845 29.519 1.00 48.16 190 ARG A N 1
ATOM 1463 C CA . ARG A 1 190 ? -17.291 -89.367 29.542 1.00 48.16 190 ARG A CA 1
ATOM 1464 C C . ARG A 1 190 ? -17.753 -89.710 30.960 1.00 48.16 190 ARG A C 1
ATOM 1466 O O . ARG A 1 190 ? -16.986 -90.292 31.709 1.00 48.16 190 ARG A O 1
ATOM 1473 N N . ALA A 1 191 ? -19.015 -89.543 31.345 1.00 44.25 191 ALA A N 1
ATOM 1474 C CA . ALA A 1 191 ? -20.176 -88.783 30.860 1.00 44.25 191 ALA A CA 1
ATOM 1475 C C . ALA A 1 191 ? -21.351 -89.187 31.771 1.00 44.25 191 ALA A C 1
ATOM 1477 O O . ALA A 1 191 ? -21.472 -90.382 32.019 1.00 44.25 191 ALA A O 1
ATOM 1478 N N . ARG A 1 192 ? -22.263 -88.240 32.067 1.00 44.50 192 ARG A N 1
ATOM 1479 C CA . ARG A 1 192 ? -23.691 -88.457 32.430 1.00 44.50 192 ARG A CA 1
ATOM 1480 C C . ARG A 1 192 ? -23.959 -89.207 33.763 1.00 44.50 192 ARG A C 1
ATOM 1482 O O . ARG A 1 192 ? -23.130 -89.980 34.200 1.00 44.50 192 ARG A O 1
ATOM 1489 N N . SER A 1 193 ? -25.066 -89.032 34.483 1.00 47.03 193 SER A N 1
ATOM 1490 C CA . SER A 1 193 ? -26.374 -88.418 34.219 1.00 47.03 193 SER A CA 1
ATOM 1491 C C . SER A 1 193 ? -27.157 -88.249 35.538 1.00 47.03 193 SER A C 1
ATOM 1493 O O . SER A 1 193 ? -26.847 -88.924 36.514 1.00 47.03 193 SER A O 1
ATOM 1495 N N . ASP A 1 194 ? -28.206 -87.415 35.471 1.00 44.62 194 ASP A N 1
ATOM 1496 C CA . ASP A 1 194 ? -29.427 -87.396 36.302 1.00 44.62 194 ASP A CA 1
ATOM 1497 C C . ASP A 1 194 ? -29.251 -86.963 37.783 1.00 44.62 194 ASP A C 1
ATOM 1499 O O . ASP A 1 194 ? -28.238 -87.219 38.411 1.00 44.62 194 ASP A O 1
ATOM 1503 N N . VAL A 1 195 ? -30.154 -86.229 38.442 1.00 56.31 195 VAL A N 1
ATOM 1504 C CA . VAL A 1 195 ? -31.591 -86.472 38.604 1.00 56.31 195 VAL A CA 1
ATOM 1505 C C . VAL A 1 195 ? -32.273 -85.188 39.150 1.00 56.31 195 VAL A C 1
ATOM 1507 O O . VAL A 1 195 ? -31.832 -84.605 40.134 1.00 56.31 195 VAL A O 1
ATOM 1510 N N . SER A 1 196 ? -33.353 -84.786 38.467 1.00 50.66 196 SER A N 1
ATOM 1511 C CA . SER A 1 196 ? -34.582 -84.075 38.892 1.00 50.66 196 SER A CA 1
ATOM 1512 C C . SER A 1 196 ? -34.585 -82.782 39.736 1.00 50.66 196 SER A C 1
ATOM 1514 O O . SER A 1 196 ? -34.307 -82.753 40.930 1.00 50.66 196 SER A O 1
ATOM 1516 N N . ALA A 1 197 ? -35.143 -81.761 39.078 1.00 45.03 197 ALA A N 1
ATOM 1517 C CA . ALA A 1 197 ? -36.116 -80.766 39.532 1.00 45.03 197 ALA A CA 1
ATOM 1518 C C . ALA A 1 197 ? -36.833 -80.993 40.883 1.00 45.03 197 ALA A C 1
ATOM 1520 O O . ALA A 1 197 ? -37.483 -82.015 41.089 1.00 45.03 197 ALA A O 1
ATOM 1521 N N . VAL A 1 198 ? -36.880 -79.932 41.699 1.00 51.03 198 VAL A N 1
ATOM 1522 C CA . VAL A 1 198 ? -38.021 -79.623 42.575 1.00 51.03 198 VAL A CA 1
ATOM 1523 C C . VAL A 1 198 ? -38.421 -78.170 42.333 1.00 51.03 198 VAL A C 1
ATOM 1525 O O . VAL A 1 198 ? -37.680 -77.232 42.619 1.00 51.03 198 VAL A O 1
ATOM 1528 N N . THR A 1 199 ? -39.606 -78.015 41.755 1.00 46.22 199 THR A N 1
ATOM 1529 C CA . THR A 1 199 ? -40.329 -76.763 41.554 1.00 46.22 199 THR A CA 1
ATOM 1530 C C . THR A 1 199 ? -41.228 -76.527 42.763 1.00 46.22 199 THR A C 1
ATOM 1532 O O . THR A 1 199 ? -42.104 -77.346 43.023 1.00 46.22 199 THR A O 1
ATOM 1535 N N . THR A 1 200 ? -41.098 -75.380 43.431 1.00 52.16 200 THR A N 1
ATOM 1536 C CA . THR A 1 200 ? -42.183 -74.828 44.255 1.00 52.16 200 THR A CA 1
ATOM 1537 C C . THR A 1 200 ? -42.389 -73.374 43.855 1.00 52.16 200 THR A C 1
ATOM 1539 O O . THR A 1 200 ? -41.623 -72.490 44.229 1.00 52.16 200 THR A O 1
ATOM 1542 N N . HIS A 1 201 ? -43.419 -73.141 43.042 1.00 49.28 201 HIS A N 1
ATOM 1543 C CA . HIS A 1 201 ? -43.921 -71.810 42.730 1.00 49.28 201 HIS A CA 1
ATOM 1544 C C . HIS A 1 201 ? -44.675 -71.260 43.945 1.00 49.28 201 HIS A C 1
ATOM 1546 O O . HIS A 1 201 ? -45.701 -71.796 44.357 1.00 49.28 201 HIS A O 1
ATOM 1552 N N . VAL A 1 202 ? -44.160 -70.163 44.493 1.00 52.09 202 VAL A N 1
ATOM 1553 C CA . VAL A 1 202 ? -44.882 -69.248 45.375 1.00 52.09 202 VAL A CA 1
ATOM 1554 C C . VAL A 1 202 ? -45.726 -68.342 44.482 1.00 52.09 202 VAL A C 1
ATOM 1556 O O . VAL A 1 202 ? -45.179 -67.653 43.623 1.00 52.09 202 VAL A O 1
ATOM 1559 N N . LEU A 1 203 ? -47.046 -68.325 44.670 1.00 55.31 203 LEU A N 1
ATOM 1560 C CA . LEU A 1 203 ? -47.886 -67.251 44.147 1.00 55.31 203 LEU A CA 1
ATOM 1561 C C . LEU A 1 203 ? -48.926 -66.850 45.190 1.00 55.31 203 LEU A C 1
ATOM 1563 O O . LEU A 1 203 ? -49.726 -67.641 45.686 1.00 55.31 203 LEU A O 1
ATOM 1567 N N . TYR A 1 204 ? -48.780 -65.586 45.555 1.00 51.03 204 TYR A N 1
ATOM 1568 C CA . TYR A 1 204 ? -49.382 -64.843 46.640 1.00 51.03 204 TYR A CA 1
ATOM 1569 C C . TYR A 1 204 ? -50.833 -64.483 46.286 1.00 51.03 204 TYR A C 1
ATOM 1571 O O . TYR A 1 204 ? -51.119 -64.028 45.178 1.00 51.03 204 TYR A O 1
ATOM 1579 N N . ARG A 1 205 ? -51.751 -64.694 47.232 1.00 46.62 205 ARG A N 1
ATOM 1580 C CA . ARG A 1 205 ? -53.173 -64.344 47.137 1.00 46.62 205 ARG A CA 1
ATOM 1581 C C . ARG A 1 205 ? -53.351 -62.892 47.579 1.00 46.62 205 ARG A C 1
ATOM 1583 O O . ARG A 1 205 ? -52.982 -62.546 48.694 1.00 46.62 205 ARG A O 1
ATOM 1590 N N . ALA A 1 206 ? -53.930 -62.062 46.716 1.00 52.56 206 ALA A N 1
ATOM 1591 C CA . ALA A 1 206 ? -54.334 -60.701 47.044 1.00 52.56 206 ALA A CA 1
ATOM 1592 C C . ALA A 1 206 ? -55.708 -60.692 47.736 1.00 52.56 206 ALA A C 1
ATOM 1594 O O . ALA A 1 206 ? -56.700 -61.099 47.122 1.00 52.56 206 ALA A O 1
ATOM 1595 N N . ARG A 1 207 ? -55.749 -60.234 48.990 1.00 47.16 207 ARG A N 1
ATOM 1596 C CA . ARG A 1 207 ? -56.706 -59.267 49.564 1.00 47.16 207 ARG A CA 1
ATOM 1597 C C . ARG A 1 207 ? -56.449 -59.094 51.052 1.00 47.16 207 ARG A C 1
ATOM 1599 O O . ARG A 1 207 ? -56.339 -60.132 51.737 1.00 47.16 207 ARG A O 1
#

Solvent-accessible surface area (backbone atoms only — not comparable to full-atom values): 13091 Å² total; per-residue (Å²): 120,78,71,58,58,55,54,54,51,54,52,53,55,52,52,54,63,66,63,70,73,74,82,62,82,72,59,53,36,38,60,48,56,78,58,55,61,45,50,59,64,41,76,41,45,39,29,42,40,33,40,44,45,95,75,44,45,85,74,39,78,68,85,86,54,74,67,46,77,80,34,40,61,78,46,75,52,74,78,45,72,62,89,53,35,38,36,33,41,32,36,33,30,36,76,59,65,44,80,44,65,54,68,93,43,56,37,28,35,25,57,92,71,85,58,71,47,76,45,71,43,47,72,43,72,32,47,26,54,74,85,71,76,92,78,69,88,64,77,73,72,74,78,68,65,77,66,76,75,76,63,56,68,62,51,54,51,52,52,50,50,51,51,52,50,48,65,61,49,50,72,75,66,59,74,86,75,81,83,80,80,78,83,88,80,79,85,87,85,88,77,87,78,89,84,82,89,84,87,80,86,86,80,84,82,91,129

pLDDT: mean 70.6, std 15.94, range [42.38, 92.88]